Protein AF-A0A2H0M4F8-F1 (afdb_monomer)

pLDDT: mean 73.52, std 15.44, range [27.58, 94.31]

Secondary structure (DSSP, 8-state):
--------PPPPPHHHHHHHHHHHHHHTHHHHHHHHHHHHHHHHHHHHHHHHHHHHHTTT---HHHHHHHHHHHHHHHHHHHHHHHHHHHHHHHHHHHHHHHHHTT----HHHHHHHHHHHHHHHHHHHHHHHIIIIIHHHHHHHHHHHHHHHHHHHHHHTTS-HHHHHHHHHHHHHHHHHHHHHHHHHHHHHTTTHHHHHHHHTTSS--HHHHHHHHHHHHHHTTSHHHHHHHHHHHHHHHHHHHHHHHHHHHHHTTTT-SS--HHHHHHHHHHHHHHHHHHHHHHHHHHHHHHHHHHHHHHHS-S----HHHHHHHHS--

Mean predicted aligned error: 11.9 Å

Sequence (322 aa):
EIKSQQPSPLPPSYKEIFEEIGRQLKLRKSALFKRIFLITWPYILLIIVSYVLNLIYDFKSFSQDQTFTYLKILIPYLLVAAFYSSIVRFIFKIEKQIWIDSFFDKKNLEPSESWRIAKKLFWPAFAFRIKLWLRYYFIPIVVIIIAFGLLIQVFVPTFNSSNSYEIILNSSLILFAVFVIGLVAYGYYLKTKLRYTYFIFLDKFGTASSYKSMLEEMNKLNNVSKSETFKKSLILSIGANSLNSIAQLAIESISFGVSQFGNTGKMVGNIMRVYGEEASRQATDLGNIAAQYVLYRFARKEVYGTEQEVNENIYKMFVSKS

Solvent-accessible surface area (backbone atoms only — not comparable to full-atom values): 17956 Å² total; per-residue (Å²): 134,86,80,76,77,74,76,72,78,75,76,77,52,51,57,56,56,52,54,47,52,52,48,53,47,64,74,39,42,69,56,53,51,54,52,48,44,74,43,37,46,61,58,41,50,50,52,51,52,52,50,54,50,51,63,52,45,78,68,75,73,75,55,77,72,54,55,59,53,47,52,66,52,50,53,57,48,51,51,51,41,52,52,50,28,51,51,50,48,51,32,48,53,46,25,56,51,48,55,56,52,29,55,77,68,69,43,90,69,52,78,68,53,39,49,52,52,18,58,67,44,38,62,63,54,48,55,51,47,50,56,48,38,47,67,68,44,48,53,52,49,53,51,52,51,51,52,49,51,50,48,49,66,56,52,52,59,72,48,62,78,82,52,57,72,66,58,54,52,52,53,50,51,50,53,50,50,52,49,54,52,50,53,51,53,48,51,53,50,48,56,63,66,52,56,47,51,63,59,52,46,54,51,45,45,92,52,97,68,50,75,65,57,54,51,52,50,38,51,53,37,53,56,51,58,69,36,68,68,45,52,50,52,50,51,71,53,49,47,79,68,45,57,51,50,55,51,45,55,41,49,51,56,39,41,70,59,55,75,82,67,82,90,60,59,76,68,55,45,53,46,49,47,57,47,33,55,48,46,41,50,53,42,52,51,48,54,51,51,53,54,40,48,54,56,40,30,54,27,36,26,76,74,70,74,42,63,73,68,84,43,58,57,66,59,46,67,67,60,77,75,124

Nearest PDB structures (foldseek):
  8t4h-assembly1_A  TM=2.291E-01  e=5.317E-01  Homo sapiens

Structure (mmCIF, N/CA/C/O backbone):
data_AF-A0A2H0M4F8-F1
#
_entry.id   AF-A0A2H0M4F8-F1
#
loop_
_atom_site.group_PDB
_atom_site.id
_atom_site.type_symbol
_atom_site.label_atom_id
_atom_site.label_alt_id
_atom_site.label_comp_id
_atom_site.label_asym_id
_atom_site.label_entity_id
_atom_site.label_seq_id
_atom_site.pdbx_PDB_ins_code
_atom_site.Cartn_x
_atom_site.Cartn_y
_atom_site.Cartn_z
_atom_site.occupancy
_atom_site.B_iso_or_equiv
_atom_site.auth_seq_id
_atom_site.auth_comp_id
_atom_site.auth_asym_id
_atom_site.auth_atom_id
_atom_site.pdbx_PDB_model_num
ATOM 1 N N . GLU A 1 1 ? -26.127 -6.161 50.659 1.00 37.44 1 GLU A N 1
ATOM 2 C CA . GLU A 1 1 ? -24.920 -6.612 49.934 1.00 37.44 1 GLU A CA 1
ATOM 3 C C . GLU A 1 1 ? -24.748 -5.794 48.665 1.00 37.44 1 GLU A C 1
ATOM 5 O O . GLU A 1 1 ? -25.578 -5.867 47.766 1.00 37.44 1 GLU A O 1
ATOM 10 N N . ILE A 1 2 ? -23.715 -4.955 48.619 1.00 33.47 2 ILE A N 1
ATOM 11 C CA . ILE A 1 2 ? -23.357 -4.182 47.428 1.00 33.47 2 ILE A CA 1
ATOM 12 C C . ILE A 1 2 ? -22.468 -5.100 46.589 1.00 33.47 2 ILE A C 1
ATOM 14 O O . ILE A 1 2 ? -21.325 -5.356 46.959 1.00 33.47 2 ILE A O 1
ATOM 18 N N . LYS A 1 3 ? -23.006 -5.648 45.493 1.00 29.52 3 LYS A N 1
ATOM 19 C CA . LYS A 1 3 ? -22.203 -6.381 44.508 1.00 29.52 3 LYS A CA 1
ATOM 20 C C . LYS A 1 3 ? -21.217 -5.396 43.888 1.00 29.52 3 LYS A C 1
ATOM 22 O O . LYS A 1 3 ? -21.613 -4.524 43.117 1.00 29.52 3 LYS A O 1
ATOM 27 N N . SER A 1 4 ? -19.948 -5.525 44.261 1.00 31.66 4 SER A N 1
ATOM 28 C CA . SER A 1 4 ? -18.843 -4.841 43.608 1.00 31.66 4 SER A CA 1
ATOM 29 C C . SER A 1 4 ? -18.870 -5.198 42.124 1.00 31.66 4 SER A C 1
ATOM 31 O O . SER A 1 4 ? -18.740 -6.357 41.729 1.00 31.66 4 SER A O 1
ATOM 33 N N . GLN A 1 5 ? -19.103 -4.187 41.293 1.00 29.97 5 GLN A N 1
ATOM 34 C CA . GLN A 1 5 ? -18.882 -4.283 39.860 1.00 29.97 5 GLN A CA 1
ATOM 35 C C . GLN A 1 5 ? -17.401 -4.615 39.670 1.00 29.97 5 GLN A C 1
ATOM 37 O O . GLN A 1 5 ? -16.532 -3.811 40.009 1.00 29.97 5 GLN A O 1
ATOM 42 N N . GLN A 1 6 ? -17.111 -5.828 39.194 1.00 27.58 6 GLN A N 1
ATOM 43 C CA . GLN A 1 6 ? -15.772 -6.177 38.738 1.00 27.58 6 GLN A CA 1
ATOM 44 C C . GLN A 1 6 ? -15.357 -5.137 37.688 1.00 27.58 6 GLN A C 1
ATOM 46 O O . GLN A 1 6 ? -16.117 -4.919 36.739 1.00 27.58 6 GLN A O 1
ATOM 51 N N . PRO A 1 7 ? -14.200 -4.471 37.843 1.00 29.14 7 PRO A N 1
ATOM 52 C CA . PRO A 1 7 ? -13.725 -3.552 36.829 1.00 29.14 7 PRO A CA 1
ATOM 53 C C . PRO A 1 7 ? -13.535 -4.339 35.534 1.00 29.14 7 PRO A C 1
ATOM 55 O O . PRO A 1 7 ? -12.868 -5.376 35.517 1.00 29.14 7 PRO A O 1
ATOM 58 N N . SER A 1 8 ? -14.162 -3.851 34.463 1.00 32.66 8 SER A N 1
ATOM 59 C CA . SER A 1 8 ? -13.937 -4.315 33.098 1.00 32.66 8 SER A CA 1
ATOM 60 C C . SER A 1 8 ? -12.432 -4.503 32.883 1.00 32.66 8 SER A C 1
ATOM 62 O O . SER A 1 8 ? -11.673 -3.606 33.267 1.00 32.66 8 SER A O 1
ATOM 64 N N . PRO A 1 9 ? -11.973 -5.632 32.311 1.00 33.22 9 PRO A N 1
ATOM 65 C CA . PRO A 1 9 ? -10.551 -5.838 32.083 1.00 33.22 9 PRO A CA 1
ATOM 66 C C . PRO A 1 9 ? -10.017 -4.644 31.295 1.00 33.22 9 PRO A C 1
ATOM 68 O O . PRO A 1 9 ? -10.574 -4.286 30.252 1.00 33.22 9 PRO A O 1
ATOM 71 N N . LEU A 1 10 ? -8.990 -3.990 31.845 1.00 38.34 10 LEU A N 1
ATOM 72 C CA . LEU A 1 10 ? -8.314 -2.877 31.191 1.00 38.34 10 LEU A CA 1
ATOM 73 C C . LEU A 1 10 ? -7.966 -3.318 29.759 1.00 38.34 10 LEU A C 1
ATOM 75 O O . LEU A 1 10 ? -7.438 -4.422 29.586 1.00 38.34 10 LEU A O 1
ATOM 79 N N . PRO A 1 11 ? -8.297 -2.517 28.730 1.00 45.28 11 PRO A N 1
ATOM 80 C CA . PRO A 1 11 ? -7.905 -2.842 27.367 1.00 45.28 11 PRO A CA 1
ATOM 81 C C . PRO A 1 11 ? -6.380 -3.022 27.332 1.00 45.28 11 PRO A C 1
ATOM 83 O O . PRO A 1 11 ? -5.684 -2.274 28.029 1.00 45.28 11 PRO A O 1
ATOM 86 N N . PRO A 1 12 ? -5.861 -4.012 26.578 1.00 49.09 12 PRO A N 1
ATOM 87 C CA . PRO A 1 12 ? -4.433 -4.308 26.552 1.00 49.09 12 PRO A CA 1
ATOM 88 C C . PRO A 1 12 ? -3.642 -3.031 26.279 1.00 49.09 12 PRO A C 1
ATOM 90 O O . PRO A 1 12 ? -4.024 -2.223 25.424 1.00 49.09 12 PRO A O 1
ATOM 93 N N . SER A 1 13 ? -2.554 -2.837 27.021 1.00 57.47 13 SER A N 1
ATOM 94 C CA . SER A 1 13 ? -1.686 -1.678 26.824 1.00 57.47 13 SER A CA 1
ATOM 95 C C . SER A 1 13 ? -1.178 -1.704 25.385 1.00 57.47 13 SER A C 1
ATOM 97 O O . SER A 1 13 ? -0.800 -2.754 24.875 1.00 57.47 13 SER A O 1
ATOM 99 N N . TYR A 1 14 ? -1.150 -0.573 24.681 1.00 56.38 14 TYR A N 1
ATOM 100 C CA . TYR A 1 14 ? -0.743 -0.561 23.270 1.00 56.38 14 TYR A CA 1
ATOM 101 C C . TYR A 1 14 ? 0.687 -1.078 23.068 1.00 56.38 14 TYR A C 1
ATOM 103 O O . TYR A 1 14 ? 1.002 -1.618 22.013 1.00 56.38 14 TYR A O 1
ATOM 111 N N . LYS A 1 15 ? 1.526 -1.011 24.106 1.00 54.81 15 LYS A N 1
ATOM 112 C CA . LYS A 1 15 ? 2.805 -1.723 24.162 1.00 54.81 15 LYS A CA 1
ATOM 113 C C . LYS A 1 15 ? 2.638 -3.231 23.920 1.00 54.81 15 LYS A C 1
ATOM 115 O O . LYS A 1 15 ? 3.331 -3.770 23.070 1.00 54.81 15 LYS A O 1
ATOM 120 N N . GLU A 1 16 ? 1.683 -3.873 24.587 1.00 58.22 16 GLU A N 1
ATOM 121 C CA . GLU A 1 16 ? 1.346 -5.294 24.414 1.00 58.22 16 GLU A CA 1
ATOM 122 C C . GLU A 1 16 ? 0.808 -5.558 23.006 1.00 58.22 16 GLU A C 1
ATOM 124 O O . GLU A 1 16 ? 1.163 -6.550 22.382 1.00 58.22 16 GLU A O 1
ATOM 129 N N . ILE A 1 17 ? 0.020 -4.630 22.454 1.00 60.31 17 ILE A N 1
ATOM 130 C CA . ILE A 1 17 ? -0.449 -4.704 21.066 1.00 60.31 17 ILE A CA 1
ATOM 131 C C . ILE A 1 17 ? 0.735 -4.735 20.084 1.00 60.31 17 ILE A C 1
ATOM 133 O O . ILE A 1 17 ? 0.756 -5.546 19.159 1.00 60.31 17 ILE A O 1
ATOM 137 N N . PHE A 1 18 ? 1.731 -3.869 20.272 1.00 60.34 18 PHE A N 1
ATOM 138 C CA . PHE A 1 18 ? 2.895 -3.792 19.388 1.00 60.34 18 PHE A CA 1
ATOM 139 C C . PHE A 1 18 ? 3.893 -4.937 19.601 1.00 60.34 18 PHE A C 1
ATOM 141 O O . PHE A 1 18 ? 4.380 -5.501 18.619 1.00 60.34 18 PHE A O 1
ATOM 148 N N . GLU A 1 19 ? 4.174 -5.311 20.851 1.00 62.94 19 GLU A N 1
ATOM 149 C CA . GLU A 1 19 ? 5.021 -6.461 21.195 1.00 62.94 19 GLU A CA 1
ATOM 150 C C . GLU A 1 19 ? 4.441 -7.758 20.622 1.00 62.94 19 GLU A C 1
ATOM 152 O O . GLU A 1 19 ? 5.163 -8.576 20.050 1.00 62.94 19 GLU A O 1
ATOM 157 N N . GLU A 1 20 ? 3.122 -7.915 20.676 1.00 59.84 20 GLU A N 1
ATOM 158 C CA . GLU A 1 20 ? 2.449 -9.120 20.216 1.00 59.84 20 GLU A CA 1
ATOM 159 C C . GLU A 1 20 ? 2.238 -9.132 18.684 1.00 59.84 20 GLU A C 1
ATOM 161 O O . GLU A 1 20 ? 2.338 -10.197 18.071 1.00 59.84 20 GLU A O 1
ATOM 166 N N . ILE A 1 21 ? 2.105 -7.970 18.018 1.00 63.28 21 ILE A N 1
ATOM 167 C CA . ILE A 1 21 ? 2.274 -7.857 16.550 1.00 63.28 21 ILE A CA 1
ATOM 168 C C . ILE A 1 21 ? 3.687 -8.307 16.147 1.00 63.28 21 ILE A C 1
ATOM 170 O O . ILE A 1 21 ? 3.848 -9.076 15.195 1.00 63.28 21 ILE A O 1
ATOM 174 N N . GLY A 1 22 ? 4.713 -7.881 16.891 1.00 60.72 22 GLY A N 1
ATOM 175 C CA . GLY A 1 22 ? 6.090 -8.344 16.707 1.00 60.72 22 GLY A CA 1
ATOM 176 C C . GLY A 1 22 ? 6.236 -9.857 16.904 1.00 60.72 22 GLY A C 1
ATOM 177 O O . GLY A 1 22 ? 6.884 -10.541 16.106 1.00 60.72 22 GLY A O 1
ATOM 178 N N . ARG A 1 23 ? 5.561 -10.419 17.910 1.00 65.38 23 ARG A N 1
ATOM 179 C CA . ARG A 1 23 ? 5.542 -11.862 18.178 1.00 65.38 23 ARG A CA 1
ATOM 180 C C . ARG A 1 23 ? 4.850 -12.651 17.066 1.00 65.38 23 ARG A C 1
ATOM 182 O O . ARG A 1 23 ? 5.408 -13.639 16.586 1.00 65.38 23 ARG A O 1
ATOM 189 N N . GLN A 1 24 ? 3.686 -12.202 16.600 1.00 61.88 24 GLN A N 1
ATOM 190 C CA . GLN A 1 24 ? 2.979 -12.786 15.453 1.00 61.88 24 GLN A CA 1
ATOM 191 C C . GLN A 1 24 ? 3.836 -12.743 14.188 1.00 61.88 24 GLN A C 1
ATOM 193 O O . GLN A 1 24 ? 3.854 -13.698 13.411 1.00 61.88 24 GLN A O 1
ATOM 198 N N . LEU A 1 25 ? 4.611 -11.677 13.998 1.00 63.31 25 LEU A N 1
ATOM 199 C CA . LEU A 1 25 ? 5.532 -11.575 12.875 1.00 63.31 25 LEU A CA 1
ATOM 200 C C . LEU A 1 25 ? 6.680 -12.566 12.940 1.00 63.31 25 LEU A C 1
ATOM 202 O O . LEU A 1 25 ? 7.007 -13.203 11.936 1.00 63.31 25 LEU A O 1
ATOM 206 N N . LYS A 1 26 ? 7.247 -12.745 14.132 1.00 65.62 26 LYS A N 1
ATOM 207 C CA . LYS A 1 26 ? 8.265 -13.762 14.382 1.00 65.62 26 LYS A CA 1
ATOM 208 C C . LYS A 1 26 ? 7.721 -15.166 14.100 1.00 65.62 26 LYS A C 1
ATOM 210 O O . LYS A 1 26 ? 8.392 -15.945 13.425 1.00 65.62 26 LYS A O 1
ATOM 215 N N . LEU A 1 27 ? 6.486 -15.455 14.523 1.00 68.25 27 LEU A N 1
ATOM 216 C CA . LEU A 1 27 ? 5.795 -16.726 14.258 1.00 68.25 27 LEU A CA 1
ATOM 217 C C . LEU A 1 27 ? 5.503 -16.937 12.763 1.00 68.25 27 LEU A C 1
ATOM 219 O O . LEU A 1 27 ? 5.631 -18.047 12.248 1.00 68.25 27 LEU A O 1
ATOM 223 N N . ARG A 1 28 ? 5.165 -15.870 12.031 1.00 72.12 28 ARG A N 1
ATOM 224 C CA . ARG A 1 28 ? 4.815 -15.921 10.600 1.00 72.12 28 ARG A CA 1
ATOM 225 C C . ARG A 1 28 ? 5.996 -15.656 9.665 1.00 72.12 28 ARG A C 1
ATOM 227 O O . ARG A 1 28 ? 5.802 -15.571 8.452 1.00 72.12 28 ARG A O 1
ATOM 234 N N . LYS A 1 29 ? 7.228 -15.594 10.182 1.00 71.88 29 LYS A N 1
ATOM 235 C CA . LYS A 1 29 ? 8.445 -15.309 9.404 1.00 71.88 29 LYS A CA 1
ATOM 236 C C . LYS A 1 29 ? 8.609 -16.248 8.206 1.00 71.88 29 LYS A C 1
ATOM 238 O O . LYS A 1 29 ? 8.838 -15.786 7.095 1.00 71.88 29 LYS A O 1
ATOM 243 N N . SER A 1 30 ? 8.417 -17.556 8.394 1.00 73.81 30 SER A N 1
ATOM 244 C CA . SER A 1 30 ? 8.504 -18.528 7.290 1.00 73.81 30 SER A CA 1
ATOM 245 C C . SER A 1 30 ? 7.454 -18.267 6.201 1.00 73.81 30 SER A C 1
ATOM 247 O O . SER A 1 30 ? 7.758 -18.339 5.009 1.00 73.81 30 SER A O 1
ATOM 249 N N . ALA A 1 31 ? 6.227 -17.905 6.592 1.00 81.69 31 ALA A N 1
ATOM 250 C CA . ALA A 1 31 ? 5.175 -17.549 5.646 1.00 81.69 31 ALA A CA 1
ATOM 251 C C . ALA A 1 31 ? 5.536 -16.269 4.880 1.00 81.69 31 ALA A C 1
ATOM 253 O O . ALA A 1 31 ? 5.482 -16.275 3.654 1.00 81.69 31 ALA A O 1
ATOM 254 N N . LEU A 1 32 ? 5.996 -15.222 5.574 1.00 80.81 32 LEU A N 1
ATOM 255 C CA . LEU A 1 32 ? 6.521 -13.989 4.973 1.00 80.81 32 LEU A CA 1
ATOM 256 C C . LEU A 1 32 ? 7.583 -14.278 3.908 1.00 80.81 32 LEU A C 1
ATOM 258 O O . LEU A 1 32 ? 7.446 -13.819 2.776 1.00 80.81 32 LEU A O 1
ATOM 262 N N . PHE A 1 33 ? 8.579 -15.105 4.233 1.00 79.06 33 PHE A N 1
ATOM 263 C CA . PHE A 1 33 ? 9.628 -15.516 3.297 1.00 79.06 33 PHE A CA 1
ATOM 264 C C . PHE A 1 33 ? 9.063 -16.209 2.053 1.00 79.06 33 PHE A C 1
ATOM 266 O O . PHE A 1 33 ? 9.359 -15.818 0.924 1.00 79.06 33 PHE A O 1
ATOM 273 N N . LYS A 1 34 ? 8.176 -17.193 2.243 1.00 85.88 34 LYS A N 1
ATOM 274 C CA . LYS A 1 34 ? 7.526 -17.899 1.128 1.00 85.88 34 LYS A CA 1
ATOM 275 C C . LYS A 1 34 ? 6.716 -16.949 0.242 1.00 85.88 34 LYS A C 1
ATOM 277 O O . LYS A 1 34 ? 6.729 -17.100 -0.976 1.00 85.88 34 LYS A O 1
ATOM 282 N N . ARG A 1 35 ? 6.011 -15.971 0.821 1.00 87.81 35 ARG A N 1
ATOM 283 C CA . ARG A 1 35 ? 5.218 -14.991 0.057 1.00 87.81 35 ARG A CA 1
ATOM 284 C C . ARG A 1 35 ? 6.098 -13.989 -0.693 1.00 87.81 35 ARG A C 1
ATOM 286 O O . ARG A 1 35 ? 5.804 -13.704 -1.849 1.00 87.81 35 ARG A O 1
ATOM 293 N N . ILE A 1 36 ? 7.194 -13.516 -0.098 1.00 86.75 36 ILE A N 1
ATOM 294 C CA . ILE A 1 36 ? 8.167 -12.644 -0.780 1.00 86.75 36 ILE A CA 1
ATOM 295 C C . ILE A 1 36 ? 8.814 -13.388 -1.955 1.00 86.75 36 ILE A C 1
ATOM 297 O O . ILE A 1 36 ? 8.909 -12.838 -3.054 1.00 86.75 36 ILE A O 1
ATOM 301 N N . PHE A 1 37 ? 9.175 -14.661 -1.773 1.00 87.44 37 PHE A N 1
ATOM 302 C CA . PHE A 1 37 ? 9.660 -15.495 -2.871 1.00 87.44 37 PHE A CA 1
ATOM 303 C C . PHE A 1 37 ? 8.603 -15.652 -3.973 1.00 87.44 37 PHE A C 1
ATOM 305 O O . PHE A 1 37 ? 8.899 -15.433 -5.143 1.00 87.44 37 PHE A O 1
ATOM 312 N N . LEU A 1 38 ? 7.341 -15.923 -3.614 1.00 90.88 38 LEU A N 1
ATOM 313 C CA . LEU A 1 38 ? 6.242 -16.010 -4.584 1.00 90.88 38 LEU A CA 1
ATOM 314 C C . LEU A 1 38 ? 6.031 -14.728 -5.399 1.00 90.88 38 LEU A C 1
ATOM 316 O O . LEU A 1 38 ? 5.481 -14.819 -6.491 1.00 90.88 38 LEU A O 1
ATOM 320 N N . ILE A 1 39 ? 6.444 -13.563 -4.897 1.00 90.88 39 ILE A N 1
ATOM 321 C CA . ILE A 1 39 ? 6.375 -12.284 -5.615 1.00 90.88 39 ILE A CA 1
ATOM 322 C C . ILE A 1 39 ? 7.604 -12.077 -6.507 1.00 90.88 39 ILE A C 1
ATOM 324 O O . ILE A 1 39 ? 7.481 -11.526 -7.602 1.00 90.88 39 ILE A O 1
ATOM 328 N N . THR A 1 40 ? 8.783 -12.477 -6.032 1.00 89.69 40 THR A N 1
ATOM 329 C CA . THR A 1 40 ? 10.074 -12.147 -6.655 1.00 89.69 40 THR A CA 1
ATOM 330 C C . THR A 1 40 ? 10.590 -13.211 -7.618 1.00 89.69 40 THR A C 1
ATOM 332 O O . THR A 1 40 ? 11.376 -12.873 -8.501 1.00 89.69 40 THR A O 1
ATOM 335 N N . TRP A 1 41 ? 10.123 -14.461 -7.524 1.00 91.88 41 TRP A N 1
ATOM 336 C CA . TRP A 1 41 ? 10.626 -15.570 -8.342 1.00 91.88 41 TRP A CA 1
ATOM 337 C C . TRP A 1 41 ? 10.615 -15.320 -9.862 1.00 91.88 41 TRP A C 1
ATOM 339 O O . TRP A 1 41 ? 11.586 -15.735 -10.494 1.00 91.88 41 TRP A O 1
ATOM 349 N N . PRO A 1 42 ? 9.641 -14.610 -10.482 1.00 92.31 42 PRO A N 1
ATOM 350 C CA . PRO A 1 42 ? 9.696 -14.360 -11.923 1.00 92.31 42 PRO A CA 1
ATOM 351 C C . PRO A 1 42 ? 10.879 -13.458 -12.301 1.00 92.31 42 PRO A C 1
ATOM 353 O O . PRO A 1 42 ? 11.500 -13.622 -13.349 1.00 92.31 42 PRO A O 1
ATOM 356 N N . TYR A 1 43 ? 11.238 -12.515 -11.433 1.00 89.31 43 TYR A N 1
ATOM 357 C CA . TYR A 1 43 ? 12.390 -11.640 -11.644 1.00 89.31 43 TYR A CA 1
ATOM 358 C C . TYR A 1 43 ? 13.704 -12.366 -11.359 1.00 89.31 43 TYR A C 1
ATOM 360 O O . TYR A 1 43 ? 14.684 -12.162 -12.068 1.00 89.31 43 TYR A O 1
ATOM 368 N N . ILE A 1 44 ? 13.714 -13.257 -10.363 1.00 88.19 44 ILE A N 1
ATOM 369 C CA . ILE A 1 44 ? 14.855 -14.137 -10.087 1.00 88.19 44 ILE A CA 1
ATOM 370 C C . ILE A 1 44 ? 15.123 -15.036 -11.299 1.00 88.19 44 ILE A C 1
ATOM 372 O O . ILE A 1 44 ? 16.263 -15.117 -11.746 1.00 88.19 44 ILE A O 1
ATOM 376 N N . LEU A 1 45 ? 14.080 -15.639 -11.882 1.00 89.12 45 LEU A N 1
ATOM 377 C CA . LEU A 1 45 ? 14.195 -16.439 -13.10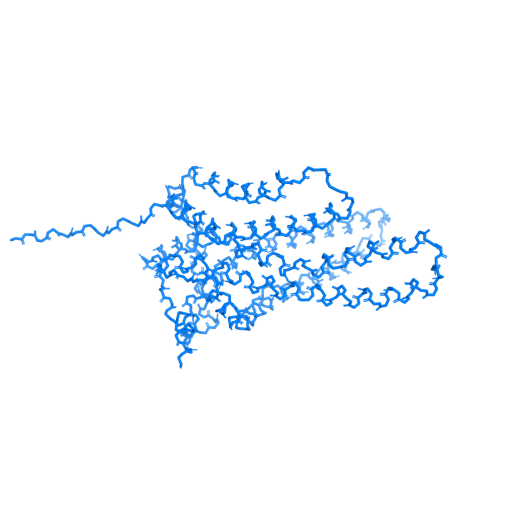2 1.00 89.12 45 LEU A CA 1
ATOM 378 C C . LEU A 1 45 ? 14.798 -15.617 -14.246 1.00 89.12 45 LEU A C 1
ATOM 380 O O . LEU A 1 45 ? 15.712 -16.084 -14.915 1.00 89.12 45 LEU A O 1
ATOM 384 N N . LEU A 1 46 ? 14.347 -14.375 -14.429 1.00 86.69 46 LEU A N 1
ATOM 385 C CA . LEU A 1 46 ? 14.883 -13.481 -15.455 1.00 86.69 46 LEU A CA 1
ATOM 386 C C . LEU A 1 46 ? 16.365 -13.157 -15.237 1.00 86.69 46 LEU A C 1
ATOM 388 O O . LEU A 1 46 ? 17.125 -13.140 -16.202 1.00 86.69 46 LEU A O 1
ATOM 392 N N . ILE A 1 47 ? 16.793 -12.945 -13.989 1.00 83.94 47 ILE A N 1
ATOM 393 C CA . ILE A 1 47 ? 18.210 -12.737 -13.650 1.00 83.94 47 ILE A CA 1
ATOM 394 C C . ILE A 1 47 ? 19.031 -13.989 -13.972 1.00 83.94 47 ILE A C 1
ATOM 396 O O . ILE A 1 47 ? 20.106 -13.867 -14.556 1.00 83.94 47 ILE A O 1
ATOM 400 N N . ILE A 1 48 ? 18.522 -15.179 -13.632 1.00 82.88 48 ILE A N 1
ATOM 401 C CA . ILE A 1 48 ? 19.184 -16.457 -13.928 1.00 82.88 48 ILE A CA 1
ATOM 402 C C . ILE A 1 48 ? 19.320 -16.647 -15.440 1.00 82.88 48 ILE A C 1
ATOM 404 O O . ILE A 1 48 ? 20.422 -16.879 -15.928 1.00 82.88 48 ILE A O 1
ATOM 408 N N . VAL A 1 49 ? 18.225 -16.498 -16.189 1.00 82.44 49 VAL A N 1
ATOM 409 C CA . VAL A 1 49 ? 18.214 -16.653 -17.651 1.00 82.44 49 VAL A CA 1
ATOM 410 C C . VAL A 1 49 ? 19.144 -15.637 -18.310 1.00 82.44 49 VAL A C 1
ATOM 412 O O . VAL A 1 49 ? 19.957 -16.016 -19.144 1.00 82.44 49 VAL A O 1
ATOM 415 N N . SER A 1 50 ? 19.098 -14.369 -17.892 1.00 79.44 50 SER A N 1
ATOM 416 C CA . SER A 1 50 ? 19.984 -13.326 -18.430 1.00 79.44 50 SER A CA 1
ATOM 417 C C . SER A 1 50 ? 21.457 -13.622 -18.143 1.00 79.44 50 SER A C 1
ATOM 419 O O . SER A 1 50 ? 22.313 -13.384 -18.989 1.00 79.44 50 SER A O 1
ATOM 421 N N . TYR A 1 51 ? 21.767 -14.159 -16.960 1.00 79.69 51 TYR A N 1
ATOM 422 C CA . TYR A 1 51 ? 23.127 -14.559 -16.606 1.00 79.69 51 TYR A CA 1
ATOM 423 C C . TYR A 1 51 ? 23.619 -15.733 -17.464 1.00 79.69 51 TYR A C 1
ATOM 425 O O . TYR A 1 51 ? 24.717 -15.660 -18.008 1.00 79.69 51 TYR A O 1
ATOM 433 N N . VAL A 1 52 ? 22.794 -16.771 -17.646 1.00 77.12 52 VAL A N 1
ATOM 434 C CA . VAL A 1 52 ? 23.110 -17.918 -18.518 1.00 77.12 52 VAL A CA 1
ATOM 435 C C . VAL A 1 52 ? 23.309 -17.471 -19.967 1.00 77.12 52 VAL A C 1
ATOM 437 O O . VAL A 1 52 ? 24.266 -17.891 -20.608 1.00 77.12 52 VAL A O 1
ATOM 440 N N . LEU A 1 53 ? 22.458 -16.577 -20.474 1.00 72.75 53 LEU A N 1
ATOM 441 C CA . LEU A 1 53 ? 22.594 -16.036 -21.827 1.00 72.75 53 LEU A CA 1
ATOM 442 C C . LEU A 1 53 ? 23.870 -15.212 -22.001 1.00 72.75 53 LEU A C 1
ATOM 444 O O . LEU A 1 53 ? 24.537 -15.364 -23.016 1.00 72.75 53 LEU A O 1
ATOM 448 N N . ASN A 1 54 ? 24.252 -14.399 -21.013 1.00 70.69 54 ASN A N 1
ATOM 449 C CA . ASN A 1 54 ? 25.515 -13.658 -21.060 1.00 70.69 54 ASN A CA 1
ATOM 450 C C . ASN A 1 54 ? 26.731 -14.595 -21.057 1.00 70.69 54 ASN A C 1
ATOM 452 O O . ASN A 1 54 ? 27.671 -14.365 -21.809 1.00 70.69 54 ASN A O 1
ATOM 456 N N . LEU A 1 55 ? 26.692 -15.682 -20.277 1.00 70.31 55 LEU A N 1
ATOM 457 C CA . LEU A 1 55 ? 27.745 -16.700 -20.316 1.00 70.31 55 LEU A CA 1
ATOM 458 C C . LEU A 1 55 ? 27.859 -17.356 -21.699 1.00 70.31 55 LEU A C 1
ATOM 460 O O . LEU A 1 55 ? 28.967 -17.631 -22.136 1.00 70.31 55 LEU A O 1
ATOM 464 N N . ILE A 1 56 ? 26.740 -17.583 -22.394 1.00 67.06 56 ILE A N 1
ATOM 465 C CA . ILE A 1 56 ? 26.715 -18.116 -23.770 1.00 67.06 56 ILE A CA 1
ATOM 466 C C . ILE A 1 56 ? 27.160 -17.052 -24.795 1.00 67.06 56 ILE A C 1
ATOM 468 O O . ILE A 1 56 ? 27.784 -17.384 -25.805 1.00 67.06 56 ILE A O 1
ATOM 472 N N . TYR A 1 57 ? 26.866 -15.774 -24.546 1.00 63.72 57 TYR A N 1
ATOM 473 C CA . TYR A 1 57 ? 27.231 -14.647 -25.410 1.00 63.72 57 TYR A CA 1
ATOM 474 C C . TYR A 1 57 ? 28.746 -14.419 -25.464 1.00 63.72 57 TYR A C 1
ATOM 476 O O . TYR A 1 57 ? 29.290 -14.192 -26.546 1.00 63.72 57 TYR A O 1
ATOM 484 N N . ASP A 1 58 ? 29.441 -14.571 -24.332 1.00 60.28 58 ASP A N 1
ATOM 485 C CA . ASP A 1 58 ? 30.908 -14.490 -24.263 1.00 60.28 58 ASP A CA 1
ATOM 486 C C . ASP A 1 58 ? 31.607 -15.567 -25.133 1.00 60.28 58 ASP A C 1
ATOM 488 O O . ASP A 1 58 ? 32.779 -15.416 -25.479 1.00 60.28 58 ASP A O 1
ATOM 492 N N . PHE A 1 59 ? 30.875 -16.591 -25.608 1.00 56.25 59 PHE A N 1
ATOM 493 C CA . PHE A 1 59 ? 31.320 -17.552 -26.632 1.00 56.25 59 PHE A CA 1
ATOM 494 C C . PHE A 1 59 ? 31.080 -17.100 -28.096 1.00 56.25 59 PHE A C 1
ATOM 496 O O . PHE A 1 59 ? 31.141 -17.923 -29.008 1.00 56.25 59 PHE A O 1
ATOM 503 N N . LYS A 1 60 ? 30.837 -15.803 -28.361 1.00 54.84 60 LYS A N 1
ATOM 504 C CA . LYS A 1 60 ? 30.687 -15.194 -29.711 1.00 54.84 60 LYS A CA 1
ATOM 505 C C . LYS A 1 60 ? 29.587 -15.806 -30.602 1.00 54.84 60 LYS A C 1
ATOM 507 O O . LYS A 1 60 ? 29.707 -15.801 -31.825 1.00 54.84 60 LYS A O 1
ATOM 512 N N . SER A 1 61 ? 28.499 -16.312 -30.024 1.00 55.25 61 SER A N 1
ATOM 513 C CA . SER A 1 61 ? 27.474 -17.056 -30.780 1.00 55.25 61 SER A CA 1
ATOM 514 C C . SER A 1 61 ? 26.254 -16.247 -31.253 1.00 55.25 61 SER A C 1
ATOM 516 O O . SER A 1 61 ? 25.378 -16.830 -31.891 1.00 55.25 61 SER A O 1
ATOM 518 N N . PHE A 1 62 ? 26.175 -14.933 -30.990 1.00 57.59 62 PHE A N 1
ATOM 519 C CA . PHE A 1 62 ? 24.955 -14.149 -31.248 1.00 57.59 62 PHE A CA 1
ATOM 520 C C . PHE A 1 62 ? 25.056 -13.135 -32.402 1.00 57.59 62 PHE A C 1
ATOM 522 O O . PHE A 1 62 ? 25.929 -12.270 -32.408 1.00 57.59 62 PHE A O 1
ATOM 529 N N . SER A 1 63 ? 24.116 -13.207 -33.354 1.00 63.69 63 SER A N 1
ATOM 530 C CA . SER A 1 63 ? 23.913 -12.224 -34.438 1.00 63.69 63 SER A CA 1
ATOM 531 C C . SER A 1 63 ? 22.866 -11.155 -34.064 1.00 63.69 63 SER A C 1
ATOM 533 O O . SER A 1 63 ? 22.053 -11.359 -33.161 1.00 63.69 63 SER A O 1
ATOM 535 N N . GLN A 1 64 ? 22.841 -10.007 -34.762 1.00 61.78 64 GLN A N 1
ATOM 536 C CA . GLN A 1 64 ? 21.883 -8.907 -34.516 1.00 61.78 64 GLN A CA 1
ATOM 537 C C . GLN A 1 64 ? 20.401 -9.344 -34.551 1.00 61.78 64 GLN A C 1
ATOM 539 O O . GLN A 1 64 ? 19.596 -8.840 -33.763 1.00 61.78 64 GLN A O 1
ATOM 544 N N . ASP A 1 65 ? 20.042 -10.319 -35.390 1.00 65.62 65 ASP A N 1
ATOM 545 C CA . ASP A 1 65 ? 18.672 -10.850 -35.499 1.00 65.62 65 ASP A CA 1
ATOM 546 C C . ASP A 1 65 ? 18.202 -11.572 -34.224 1.00 65.62 65 ASP A C 1
ATOM 548 O O . ASP A 1 65 ? 17.012 -11.587 -33.877 1.00 65.62 65 ASP A O 1
ATOM 552 N N . GLN A 1 66 ? 19.139 -12.137 -33.465 1.00 68.50 66 GLN A N 1
ATOM 553 C CA . GLN A 1 66 ? 18.836 -12.835 -32.222 1.00 68.50 66 GLN A CA 1
ATOM 554 C C . GLN A 1 66 ? 18.554 -11.856 -31.068 1.00 68.50 66 GLN A C 1
ATOM 556 O O . GLN A 1 66 ? 17.737 -12.162 -30.199 1.00 68.50 66 GLN A O 1
ATOM 561 N N . THR A 1 67 ? 19.107 -10.637 -31.105 1.00 66.44 67 THR A N 1
ATOM 562 C CA . THR A 1 67 ? 18.790 -9.557 -30.148 1.00 66.44 67 THR A CA 1
ATOM 563 C C . THR A 1 67 ? 17.339 -9.088 -30.278 1.00 66.44 67 THR A C 1
ATOM 565 O O . THR A 1 67 ? 16.636 -8.934 -29.276 1.00 66.44 67 THR A O 1
ATOM 568 N N . PHE A 1 68 ? 16.845 -8.909 -31.507 1.00 68.94 68 PHE A N 1
ATOM 569 C CA . PHE A 1 68 ? 15.437 -8.567 -31.746 1.00 68.94 68 PHE A CA 1
ATOM 570 C C . PHE A 1 68 ? 14.490 -9.689 -31.310 1.00 68.94 68 PHE A C 1
ATOM 572 O O . PHE A 1 68 ? 13.428 -9.425 -30.741 1.00 68.94 68 PHE A O 1
ATOM 579 N N . THR A 1 69 ? 14.884 -10.943 -31.530 1.00 72.56 69 THR A N 1
ATOM 580 C CA . THR A 1 69 ? 14.128 -12.117 -31.075 1.00 72.56 69 THR A CA 1
ATOM 581 C C . THR A 1 69 ? 14.077 -12.190 -29.545 1.00 72.56 69 THR A C 1
ATOM 583 O O . THR A 1 69 ? 13.013 -12.429 -28.974 1.00 72.56 69 THR A O 1
ATOM 586 N N . TYR A 1 70 ? 15.186 -11.880 -28.867 1.00 72.88 70 TYR A N 1
ATOM 587 C CA . TYR A 1 70 ? 15.247 -11.797 -27.409 1.00 72.88 70 TYR A CA 1
ATOM 588 C C . TYR A 1 70 ? 14.316 -10.713 -26.845 1.00 72.88 70 TYR A C 1
ATOM 590 O O . TYR A 1 70 ? 13.532 -10.987 -25.935 1.00 72.88 70 TYR A O 1
ATOM 598 N N . LEU A 1 71 ? 14.320 -9.505 -27.423 1.00 75.56 71 LEU A N 1
ATOM 599 C CA . LEU A 1 71 ? 13.428 -8.414 -27.002 1.00 75.56 71 LEU A CA 1
ATOM 600 C C . LEU A 1 71 ? 11.941 -8.773 -27.152 1.00 75.56 71 LEU A C 1
ATOM 602 O O . LEU A 1 71 ? 11.142 -8.454 -26.267 1.00 75.56 71 LEU A O 1
ATOM 606 N N . LYS A 1 72 ? 11.573 -9.485 -28.227 1.00 80.38 72 LYS A N 1
ATOM 607 C CA . LYS A 1 72 ? 10.194 -9.952 -28.461 1.00 80.38 72 LYS A CA 1
ATOM 608 C C . LYS A 1 72 ? 9.696 -10.933 -27.399 1.00 80.38 72 LYS A C 1
ATOM 610 O O . LYS A 1 72 ? 8.494 -10.981 -27.170 1.00 80.38 72 LYS A O 1
ATOM 615 N N . ILE A 1 73 ? 10.580 -11.691 -26.750 1.00 83.19 73 ILE A N 1
ATOM 616 C CA . ILE A 1 73 ? 10.223 -12.628 -25.669 1.00 83.19 73 ILE A CA 1
ATOM 617 C C . ILE A 1 73 ? 10.291 -11.931 -24.303 1.00 83.19 73 ILE A C 1
ATOM 619 O O . ILE A 1 73 ? 9.421 -12.126 -23.450 1.00 83.19 73 ILE A O 1
ATOM 623 N N . LEU A 1 74 ? 11.296 -11.074 -24.107 1.00 83.06 74 LEU A N 1
ATOM 624 C CA . LEU A 1 74 ? 11.549 -10.378 -22.850 1.00 83.06 74 LEU A CA 1
ATOM 625 C C . LEU A 1 74 ? 10.402 -9.439 -22.459 1.00 83.06 74 LEU A C 1
ATOM 627 O O . LEU A 1 74 ? 9.990 -9.433 -21.300 1.00 83.06 74 LEU A O 1
ATOM 631 N N . ILE A 1 75 ? 9.874 -8.655 -23.406 1.00 83.81 75 ILE A N 1
ATOM 632 C CA . ILE A 1 75 ? 8.818 -7.672 -23.118 1.00 83.81 75 ILE A CA 1
ATOM 633 C C . ILE A 1 75 ? 7.524 -8.361 -22.643 1.00 83.81 75 ILE A C 1
ATOM 635 O O . ILE A 1 75 ? 7.057 -8.026 -21.550 1.00 83.81 75 ILE A O 1
ATOM 639 N N . PRO A 1 76 ? 6.953 -9.351 -23.365 1.00 89.69 76 PRO A N 1
ATOM 640 C CA . PRO A 1 76 ? 5.801 -10.104 -2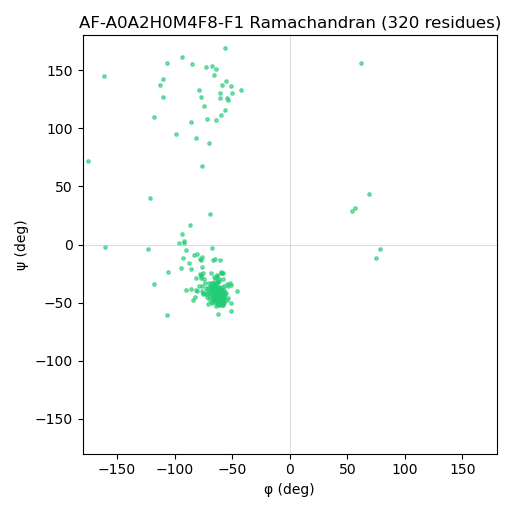2.875 1.00 89.69 76 PRO A CA 1
ATOM 641 C C . PRO A 1 76 ? 6.062 -10.785 -21.533 1.00 89.69 76 PRO A C 1
ATOM 643 O O . PRO A 1 76 ? 5.205 -10.733 -20.652 1.00 89.69 76 PRO A O 1
ATOM 646 N N . TYR A 1 77 ? 7.250 -11.368 -21.336 1.00 90.75 77 TYR A N 1
ATOM 647 C CA . TYR A 1 77 ? 7.608 -11.982 -20.059 1.00 90.75 77 TYR A CA 1
ATOM 648 C C . TYR A 1 77 ? 7.579 -10.968 -18.910 1.00 90.75 77 TYR A C 1
ATOM 650 O O . TYR A 1 77 ? 6.981 -11.234 -17.870 1.00 90.75 77 TYR A O 1
ATOM 658 N N . LEU A 1 78 ? 8.180 -9.788 -19.094 1.00 89.38 78 LEU A N 1
ATOM 659 C CA . LEU A 1 78 ? 8.185 -8.726 -18.087 1.00 89.38 78 LEU A CA 1
ATOM 660 C C . LEU A 1 78 ? 6.771 -8.236 -17.764 1.00 89.38 78 LEU A C 1
ATOM 662 O O . LEU A 1 78 ? 6.472 -7.993 -16.595 1.00 89.38 78 LEU A O 1
ATOM 666 N N . LEU A 1 79 ? 5.895 -8.135 -18.766 1.00 90.06 79 LEU A N 1
ATOM 667 C CA . LEU A 1 79 ? 4.490 -7.781 -18.560 1.00 90.06 79 LEU A CA 1
ATOM 668 C C . LEU A 1 79 ? 3.753 -8.850 -17.746 1.00 90.06 79 LEU A C 1
ATOM 670 O O . LEU A 1 79 ? 3.074 -8.517 -16.774 1.00 90.06 79 LEU A O 1
ATOM 674 N N . VAL A 1 80 ? 3.927 -10.131 -18.087 1.00 93.00 80 VAL A N 1
ATOM 675 C CA . VAL A 1 80 ? 3.328 -11.254 -17.348 1.00 93.00 80 VAL A CA 1
ATOM 676 C C . VAL A 1 80 ? 3.864 -11.313 -15.918 1.00 93.00 80 VAL A C 1
ATOM 678 O O . VAL A 1 80 ? 3.077 -11.430 -14.980 1.00 93.00 80 VAL A O 1
ATOM 681 N N . ALA A 1 81 ? 5.177 -11.166 -15.730 1.00 92.12 81 ALA A N 1
ATOM 682 C CA . ALA A 1 81 ? 5.817 -11.116 -14.419 1.00 92.12 81 ALA A CA 1
ATOM 683 C C . ALA A 1 81 ? 5.275 -9.951 -13.578 1.00 92.12 81 ALA A C 1
ATOM 685 O O . ALA A 1 81 ? 4.868 -10.154 -12.437 1.00 92.12 81 ALA A O 1
ATOM 686 N N . ALA A 1 82 ? 5.192 -8.746 -14.150 1.00 90.62 82 ALA A N 1
ATOM 687 C CA . ALA A 1 82 ? 4.652 -7.575 -13.467 1.00 90.62 82 ALA A CA 1
ATOM 688 C C . ALA A 1 82 ? 3.176 -7.748 -13.085 1.00 90.62 82 ALA A C 1
ATOM 690 O O . ALA A 1 82 ? 2.787 -7.409 -11.962 1.00 90.62 82 ALA A O 1
ATOM 691 N N . PHE A 1 83 ? 2.361 -8.304 -13.981 1.00 93.25 83 PHE A N 1
ATOM 692 C CA . PHE A 1 83 ? 0.950 -8.576 -13.722 1.00 93.25 83 PHE A CA 1
ATOM 693 C C . PHE A 1 83 ? 0.769 -9.623 -12.616 1.00 93.25 83 PHE A C 1
ATOM 695 O O . PHE A 1 83 ? 0.069 -9.376 -11.630 1.00 93.25 83 PHE A O 1
ATOM 702 N N . TYR A 1 84 ? 1.470 -10.753 -12.723 1.00 94.31 84 TYR A N 1
ATOM 703 C CA . TYR A 1 84 ? 1.468 -11.815 -11.721 1.00 94.31 84 TYR A CA 1
ATOM 704 C C . TYR A 1 84 ? 1.913 -11.292 -10.347 1.00 94.31 84 TYR A C 1
ATOM 706 O O . TYR A 1 84 ? 1.187 -11.439 -9.360 1.00 94.31 84 TYR A O 1
ATOM 714 N N . SER A 1 85 ? 3.059 -10.610 -10.270 1.00 92.50 85 SER A N 1
ATOM 715 C CA . SER A 1 85 ? 3.580 -10.076 -9.010 1.00 92.50 85 SER A CA 1
ATOM 716 C C . SER A 1 85 ? 2.643 -9.028 -8.409 1.00 92.50 85 SER A C 1
ATOM 718 O O . SER A 1 85 ? 2.508 -8.966 -7.189 1.00 92.50 85 SER A O 1
ATOM 720 N N . SER A 1 86 ? 1.932 -8.251 -9.231 1.00 91.44 86 SER A N 1
ATOM 721 C CA . SER A 1 86 ? 0.914 -7.303 -8.757 1.00 91.44 86 SER A CA 1
ATOM 722 C C . SER A 1 86 ? -0.281 -8.006 -8.110 1.00 91.44 86 SER A C 1
ATOM 724 O O . SER A 1 86 ? -0.714 -7.598 -7.030 1.00 91.44 86 SER A O 1
ATOM 726 N N . ILE A 1 87 ? -0.776 -9.095 -8.710 1.00 93.12 87 ILE A N 1
ATOM 727 C CA . ILE A 1 87 ? -1.862 -9.908 -8.140 1.00 93.12 87 ILE A CA 1
ATOM 728 C C . ILE A 1 87 ? -1.427 -10.532 -6.814 1.00 93.12 87 ILE A C 1
ATOM 730 O O . ILE A 1 87 ? -2.124 -10.398 -5.806 1.00 93.12 87 ILE A O 1
ATOM 734 N N . VAL A 1 88 ? -0.261 -11.182 -6.785 1.00 93.50 88 VAL A N 1
ATOM 735 C CA . VAL A 1 88 ? 0.242 -11.846 -5.573 1.00 93.50 88 VAL A CA 1
ATOM 736 C C . VAL A 1 88 ? 0.495 -10.830 -4.461 1.00 93.50 88 VAL A C 1
ATOM 738 O O . VAL A 1 88 ? 0.106 -11.076 -3.320 1.00 93.50 88 VAL A O 1
ATOM 741 N N . ARG A 1 89 ? 1.059 -9.656 -4.777 1.00 92.50 89 ARG A N 1
ATOM 742 C CA . ARG A 1 89 ? 1.205 -8.547 -3.819 1.00 92.50 89 ARG A CA 1
ATOM 743 C C . ARG A 1 89 ? -0.136 -8.092 -3.263 1.00 92.50 89 ARG A C 1
ATOM 745 O O . ARG A 1 89 ? -0.230 -7.810 -2.071 1.00 92.50 89 ARG A O 1
ATOM 752 N N . PHE A 1 90 ? -1.167 -8.019 -4.100 1.00 91.81 90 PHE A N 1
ATOM 753 C CA . PHE A 1 90 ? -2.495 -7.620 -3.655 1.00 91.81 90 PHE A CA 1
ATOM 754 C C . PHE A 1 90 ? -3.104 -8.643 -2.691 1.00 91.81 90 PHE A C 1
ATOM 756 O O . PHE A 1 90 ? -3.555 -8.266 -1.611 1.00 91.81 90 PHE A O 1
ATOM 763 N N . ILE A 1 91 ? -3.034 -9.934 -3.023 1.00 92.25 91 ILE A N 1
ATOM 764 C CA . ILE A 1 91 ? -3.480 -11.019 -2.135 1.00 92.25 91 ILE A CA 1
ATOM 765 C C . ILE A 1 91 ? -2.681 -10.996 -0.829 1.00 92.25 91 ILE A C 1
ATOM 767 O O . ILE A 1 91 ? -3.253 -11.112 0.252 1.00 92.25 91 ILE A O 1
ATOM 771 N N . PHE A 1 92 ? -1.365 -10.798 -0.899 1.00 91.88 92 PHE A N 1
ATOM 772 C CA . PHE A 1 92 ? -0.535 -10.766 0.298 1.00 91.88 92 PHE A CA 1
ATOM 773 C C . PHE A 1 92 ? -0.834 -9.553 1.187 1.00 91.88 92 PHE A C 1
ATOM 775 O O . PHE A 1 92 ? -0.814 -9.651 2.411 1.00 91.88 92 PHE A O 1
ATOM 782 N N . LYS A 1 93 ? -1.195 -8.412 0.595 1.00 90.19 93 LYS A N 1
ATOM 783 C CA . LYS A 1 93 ? -1.667 -7.243 1.343 1.00 90.19 93 LYS A CA 1
ATOM 784 C C . LYS A 1 93 ? -2.952 -7.538 2.123 1.00 90.19 93 LYS A C 1
ATOM 786 O O . LYS A 1 93 ? -3.024 -7.187 3.299 1.00 90.19 93 LYS A O 1
ATOM 791 N N . ILE A 1 94 ? -3.910 -8.217 1.490 1.00 89.25 94 ILE A N 1
ATOM 792 C CA . ILE A 1 94 ? -5.143 -8.698 2.131 1.00 89.25 94 ILE A CA 1
ATOM 793 C C . ILE A 1 94 ? -4.800 -9.653 3.283 1.00 89.25 94 ILE A C 1
ATOM 795 O O . ILE A 1 94 ? -5.304 -9.487 4.390 1.00 89.25 94 ILE A O 1
ATOM 799 N N . GLU A 1 95 ? -3.908 -10.620 3.047 1.00 89.88 95 GLU A N 1
ATOM 800 C CA . GLU A 1 95 ? -3.468 -11.585 4.062 1.00 89.88 95 GLU A CA 1
ATOM 801 C C . GLU A 1 95 ? -2.863 -10.893 5.293 1.00 89.88 95 GLU A C 1
ATOM 803 O O . GLU A 1 95 ? -3.244 -11.209 6.416 1.00 89.88 95 GLU A O 1
ATOM 808 N N . LYS A 1 96 ? -1.982 -9.904 5.103 1.00 87.12 96 LYS A N 1
ATOM 809 C CA . LYS A 1 96 ? -1.390 -9.132 6.209 1.00 87.12 96 LYS A CA 1
ATOM 810 C C . LYS A 1 96 ? -2.435 -8.366 7.020 1.00 87.12 96 LYS A C 1
ATOM 812 O O . LYS A 1 96 ? -2.301 -8.253 8.234 1.00 87.12 96 LYS A O 1
ATOM 817 N N . GLN A 1 97 ? -3.470 -7.849 6.362 1.00 87.06 97 GLN A N 1
ATOM 818 C CA . GLN A 1 97 ? -4.578 -7.177 7.039 1.00 87.06 97 GLN A CA 1
ATOM 819 C C . GLN A 1 97 ? -5.399 -8.166 7.873 1.00 87.06 97 GLN A C 1
ATOM 821 O O . GLN A 1 97 ? -5.704 -7.856 9.016 1.00 87.06 97 GLN A O 1
ATOM 826 N N . ILE A 1 98 ? -5.651 -9.375 7.357 1.00 85.38 98 ILE A N 1
ATOM 827 C CA . ILE A 1 98 ? -6.302 -10.461 8.109 1.00 85.38 98 ILE A CA 1
ATOM 828 C C . ILE A 1 98 ? -5.440 -10.908 9.293 1.00 85.38 98 ILE A C 1
ATOM 830 O O . ILE A 1 98 ? -5.974 -11.169 10.361 1.00 85.38 98 ILE A O 1
ATOM 834 N N . TRP A 1 99 ? -4.115 -11.012 9.143 1.00 83.25 99 TRP A N 1
ATOM 835 C CA . TRP A 1 99 ? -3.234 -11.387 10.259 1.00 83.25 99 TRP A CA 1
ATOM 836 C C . TRP A 1 99 ? -3.353 -10.424 11.429 1.00 83.25 99 TRP A C 1
ATOM 838 O O . TRP A 1 99 ? -3.406 -10.862 12.572 1.00 83.25 99 TRP A O 1
ATOM 848 N N . ILE A 1 100 ? -3.394 -9.127 11.127 1.00 78.25 100 ILE A N 1
ATOM 849 C CA . ILE A 1 100 ? -3.553 -8.091 12.140 1.00 78.25 100 ILE A CA 1
ATOM 850 C C . ILE A 1 100 ? -4.958 -8.191 12.732 1.00 78.25 100 ILE A C 1
ATOM 852 O O . ILE A 1 100 ? -5.072 -8.306 13.938 1.00 78.25 100 ILE A O 1
ATOM 856 N N . ASP A 1 101 ? -6.003 -8.257 11.913 1.00 77.19 101 ASP A N 1
ATOM 857 C CA . ASP A 1 101 ? -7.394 -8.314 12.378 1.00 77.19 101 ASP A CA 1
ATOM 858 C C . ASP A 1 101 ? -7.699 -9.548 13.256 1.00 77.19 101 ASP A C 1
ATOM 860 O O . ASP A 1 101 ? -8.104 -9.432 14.413 1.00 77.19 101 ASP A O 1
ATOM 864 N N . SER A 1 102 ? -7.357 -10.739 12.757 1.00 75.12 102 SER A N 1
ATOM 865 C CA . SER A 1 102 ? -7.542 -12.021 13.456 1.00 75.12 102 SER A CA 1
ATOM 866 C C . SER A 1 102 ? -6.777 -12.126 14.768 1.00 75.12 102 SER A C 1
ATOM 868 O O . SER A 1 102 ? -7.242 -12.770 15.712 1.00 75.12 102 SER A O 1
ATOM 870 N N . PHE A 1 103 ? -5.635 -11.446 14.862 1.00 72.50 103 PHE A N 1
ATOM 871 C CA . PHE A 1 103 ? -4.889 -11.344 16.102 1.00 72.50 103 PHE A CA 1
ATOM 872 C C . PHE A 1 103 ? -5.710 -10.646 17.201 1.00 72.50 103 PHE A C 1
ATOM 874 O O . PHE A 1 103 ? -5.827 -11.183 18.304 1.00 72.50 103 PHE A O 1
ATOM 881 N N . PHE A 1 104 ? -6.342 -9.506 16.907 1.00 67.06 104 PHE A N 1
ATOM 882 C CA . PHE A 1 104 ? -7.165 -8.800 17.897 1.00 67.06 104 PHE A CA 1
ATOM 883 C C . PHE A 1 104 ? -8.504 -9.482 18.149 1.00 67.06 104 PHE A C 1
ATOM 885 O O . PHE A 1 104 ? -8.992 -9.451 19.275 1.00 67.06 104 PHE A O 1
ATOM 892 N N . ASP A 1 105 ? -9.060 -10.168 17.148 1.00 68.06 105 ASP A N 1
ATOM 893 C CA . ASP A 1 105 ? -10.231 -11.037 17.328 1.00 68.06 105 ASP A CA 1
ATOM 894 C C . ASP A 1 105 ? -9.928 -12.287 18.182 1.00 68.06 105 ASP A C 1
ATOM 896 O O . ASP A 1 105 ? -10.823 -13.095 18.447 1.00 68.06 105 ASP A O 1
ATOM 900 N N . LYS A 1 106 ? -8.667 -12.488 18.606 1.00 71.62 106 LYS A N 1
ATOM 901 C CA . LYS A 1 106 ? -8.179 -13.696 19.297 1.00 71.62 106 LYS A CA 1
ATOM 902 C C . LYS A 1 106 ? -8.475 -14.980 18.507 1.00 71.62 106 LYS A C 1
ATOM 904 O O . LYS A 1 106 ? -8.618 -16.064 19.074 1.00 71.62 106 LYS A O 1
ATOM 909 N N . LYS A 1 107 ? -8.547 -14.868 17.178 1.00 70.50 107 LYS A N 1
ATOM 910 C CA . LYS A 1 107 ? -8.695 -15.974 16.232 1.00 70.50 107 LYS A CA 1
ATOM 911 C C . LYS A 1 107 ? -7.307 -16.302 15.684 1.00 70.50 107 LYS A C 1
ATOM 913 O O . LYS A 1 107 ? -6.835 -15.681 14.739 1.00 70.50 107 LYS A O 1
ATOM 918 N N . ASN A 1 108 ? -6.623 -17.277 16.282 1.00 67.94 108 ASN A N 1
ATOM 919 C CA . ASN A 1 108 ? -5.325 -17.737 15.778 1.00 67.94 108 ASN A CA 1
ATOM 920 C C . ASN A 1 108 ? -5.502 -18.491 14.450 1.00 67.94 108 ASN A C 1
ATOM 922 O O . ASN A 1 108 ? -5.645 -19.707 14.444 1.00 67.94 108 ASN A O 1
ATOM 926 N N . LEU A 1 109 ? -5.498 -17.760 13.333 1.00 74.38 109 LEU A N 1
ATOM 927 C CA . LEU A 1 109 ? -5.541 -18.340 11.989 1.00 74.38 109 LEU A CA 1
ATOM 928 C C . LEU A 1 109 ? -4.169 -18.863 11.569 1.00 74.38 109 LEU A C 1
ATOM 930 O O . LEU A 1 109 ? -3.172 -18.129 11.633 1.00 74.38 109 LEU A O 1
ATOM 934 N N . GLU A 1 110 ? -4.122 -20.076 11.031 1.00 79.25 110 GLU A N 1
ATOM 935 C CA . GLU A 1 110 ? -2.908 -20.601 10.417 1.00 79.25 110 GLU A CA 1
ATOM 936 C C . GLU A 1 110 ? -2.540 -19.833 9.128 1.00 79.25 110 GLU A C 1
ATOM 938 O O . GLU A 1 110 ? -3.410 -19.297 8.433 1.00 79.25 110 GLU A O 1
ATOM 943 N N . PRO A 1 111 ? -1.251 -19.791 8.732 1.00 78.69 111 PRO A N 1
ATOM 944 C CA . PRO A 1 111 ? -0.825 -19.138 7.488 1.00 78.69 111 PRO A CA 1
ATOM 945 C C . PRO A 1 111 ? -1.454 -19.711 6.202 1.00 78.69 111 PRO A C 1
ATOM 947 O O . PRO A 1 111 ? -1.506 -19.049 5.163 1.00 78.69 111 PRO A O 1
ATOM 950 N N . SER A 1 112 ? -1.883 -20.972 6.229 1.00 80.12 112 SER A N 1
ATOM 951 C CA . SER A 1 112 ? -2.598 -21.639 5.133 1.00 80.12 112 SER A CA 1
ATOM 952 C C . SER A 1 112 ? -4.032 -21.104 5.005 1.00 80.12 112 SER A C 1
ATOM 954 O O . SER A 1 112 ? -4.506 -20.812 3.901 1.00 80.12 112 SER A O 1
ATOM 956 N N . GLU A 1 113 ? -4.698 -20.916 6.141 1.00 83.31 113 GLU A N 1
ATOM 957 C CA . GLU A 1 113 ? -6.068 -20.429 6.265 1.00 83.31 113 GLU A CA 1
ATOM 958 C C . GLU A 1 113 ? -6.167 -18.955 5.886 1.00 83.31 113 GLU A C 1
ATOM 960 O O . GLU A 1 113 ? -7.013 -18.594 5.063 1.00 83.31 113 GLU A O 1
ATOM 965 N N . SER A 1 114 ? -5.255 -18.120 6.394 1.00 84.62 114 SER A N 1
ATOM 966 C CA . SER A 1 114 ? -5.194 -16.696 6.052 1.00 84.62 114 SER A CA 1
ATOM 967 C C . SER A 1 114 ? -5.010 -16.478 4.552 1.00 84.62 114 SER A C 1
ATOM 969 O O . SER A 1 114 ? -5.684 -15.638 3.956 1.00 84.62 114 SER A O 1
ATOM 971 N N . TRP A 1 115 ? -4.168 -17.290 3.907 1.00 87.56 115 TRP A N 1
ATOM 972 C CA . TRP A 1 115 ? -3.944 -17.227 2.464 1.00 87.56 115 TRP A CA 1
ATOM 973 C C . TRP A 1 115 ? -5.177 -17.646 1.661 1.00 87.56 115 TRP A C 1
ATOM 975 O O . TRP A 1 115 ? -5.477 -17.080 0.606 1.00 87.56 115 TRP A O 1
ATOM 985 N N . ARG A 1 116 ? -5.914 -18.648 2.149 1.00 86.81 116 ARG A N 1
ATOM 986 C CA . ARG A 1 116 ? -7.160 -19.111 1.528 1.00 86.81 116 ARG A CA 1
ATOM 987 C C . ARG A 1 116 ? -8.245 -18.040 1.606 1.00 86.81 116 ARG A C 1
ATOM 989 O O . ARG A 1 116 ? -8.891 -17.774 0.592 1.00 86.81 116 ARG A O 1
ATOM 996 N N . ILE A 1 117 ? -8.414 -17.412 2.770 1.00 84.81 117 ILE A N 1
ATOM 997 C CA . ILE A 1 117 ? -9.352 -16.297 2.957 1.00 84.81 117 ILE A CA 1
ATOM 998 C C . ILE A 1 117 ? -8.940 -15.127 2.059 1.00 84.81 117 ILE A C 1
ATOM 1000 O O . ILE A 1 117 ? -9.768 -14.616 1.309 1.00 84.81 117 ILE A O 1
ATOM 1004 N N . ALA A 1 118 ? -7.652 -14.774 2.034 1.00 87.75 118 ALA A N 1
ATOM 1005 C CA . ALA A 1 118 ? -7.154 -13.678 1.210 1.00 87.75 118 ALA A CA 1
ATOM 1006 C C . ALA A 1 118 ? -7.435 -13.872 -0.288 1.00 87.75 118 ALA A C 1
ATOM 1008 O O . ALA A 1 118 ? -7.851 -12.937 -0.971 1.00 87.75 118 ALA A O 1
ATOM 1009 N N . LYS A 1 119 ? -7.282 -15.102 -0.798 1.00 88.88 119 LYS A N 1
ATOM 1010 C CA . LYS A 1 119 ? -7.633 -15.442 -2.185 1.00 88.88 119 LYS A CA 1
ATOM 1011 C C . LYS A 1 119 ? -9.132 -15.335 -2.465 1.00 88.88 119 LYS A C 1
ATOM 1013 O O . LYS A 1 119 ? -9.502 -14.831 -3.519 1.00 88.88 119 LYS A O 1
ATOM 1018 N N . LYS A 1 120 ? -9.996 -15.765 -1.537 1.00 87.75 120 LYS A N 1
ATOM 1019 C CA . LYS A 1 120 ? -11.457 -15.606 -1.678 1.00 87.75 120 LYS A CA 1
ATOM 1020 C C . LYS A 1 120 ? -11.872 -14.126 -1.651 1.00 87.75 120 LYS A C 1
ATOM 1022 O O . LYS A 1 120 ? -12.737 -13.720 -2.421 1.00 87.75 120 LYS A O 1
ATOM 1027 N N . LEU A 1 121 ? -11.222 -13.315 -0.814 1.00 87.50 121 LEU A N 1
ATOM 1028 C CA . LEU A 1 121 ? -11.474 -11.875 -0.693 1.00 87.50 121 LEU A CA 1
ATOM 1029 C C . LEU A 1 121 ? -10.894 -11.041 -1.841 1.00 87.50 121 LEU A C 1
ATOM 1031 O O . LEU A 1 121 ? -11.248 -9.869 -1.956 1.00 87.50 121 LEU A O 1
ATOM 1035 N N . PHE A 1 122 ? -10.057 -11.623 -2.705 1.00 90.38 122 PHE A N 1
ATOM 1036 C CA . PHE A 1 122 ? -9.410 -10.918 -3.811 1.00 90.38 122 PHE A CA 1
ATOM 1037 C C . PHE A 1 122 ? -10.409 -10.138 -4.672 1.00 90.38 122 PHE A C 1
ATOM 1039 O O . PHE A 1 122 ? -10.283 -8.922 -4.790 1.00 90.38 122 PHE A O 1
ATOM 1046 N N . TRP A 1 123 ? -11.418 -10.809 -5.238 1.00 88.12 123 TRP A N 1
ATOM 1047 C CA . TRP A 1 123 ? -12.365 -10.171 -6.156 1.00 88.12 123 TRP A CA 1
ATOM 1048 C C . TRP A 1 123 ? -13.237 -9.108 -5.478 1.00 88.12 123 TRP A C 1
ATOM 1050 O O . TRP A 1 123 ? -13.303 -7.993 -6.002 1.00 88.12 123 TRP A O 1
ATOM 1060 N N . PRO A 1 124 ? -13.854 -9.372 -4.307 1.00 87.75 124 PRO A N 1
ATOM 1061 C CA . PRO A 1 124 ? -14.593 -8.343 -3.581 1.00 87.75 124 PRO A CA 1
ATOM 1062 C C . PRO A 1 124 ? -13.734 -7.128 -3.207 1.00 87.75 124 PRO A C 1
ATOM 1064 O O . PRO A 1 124 ? -14.144 -5.988 -3.437 1.00 87.75 124 PRO A O 1
ATOM 1067 N N . ALA A 1 125 ? -12.522 -7.352 -2.688 1.00 87.25 125 ALA A N 1
ATOM 1068 C CA . ALA A 1 125 ? -11.610 -6.276 -2.313 1.00 87.25 125 ALA A CA 1
ATOM 1069 C C . ALA A 1 125 ? -11.120 -5.491 -3.540 1.00 87.25 125 ALA A C 1
ATOM 1071 O O . ALA A 1 125 ? -11.003 -4.265 -3.491 1.00 87.25 125 ALA A O 1
ATOM 1072 N N . PHE A 1 126 ? -10.864 -6.175 -4.655 1.00 87.44 126 PHE A N 1
ATOM 1073 C CA . PHE A 1 126 ? -10.471 -5.556 -5.916 1.00 87.44 126 PHE A CA 1
ATOM 1074 C C . PHE A 1 126 ? -11.594 -4.684 -6.485 1.00 87.44 126 PHE A C 1
ATOM 1076 O O . PHE A 1 126 ? -11.364 -3.516 -6.795 1.00 87.44 126 PHE A O 1
ATOM 1083 N N . ALA A 1 127 ? -12.828 -5.192 -6.526 1.00 86.75 127 ALA A N 1
ATOM 1084 C CA . ALA A 1 127 ? -13.995 -4.429 -6.963 1.00 86.75 127 ALA A CA 1
ATOM 1085 C C . ALA A 1 127 ? -14.238 -3.195 -6.077 1.00 86.75 127 ALA A C 1
ATOM 1087 O O . ALA A 1 127 ? -14.505 -2.102 -6.583 1.00 86.75 127 ALA A O 1
ATOM 1088 N N . PHE A 1 128 ? -14.097 -3.338 -4.755 1.00 87.12 128 PHE A N 1
ATOM 1089 C CA . PHE A 1 128 ? -14.172 -2.213 -3.821 1.00 87.12 128 PHE A CA 1
ATOM 1090 C C . PHE A 1 128 ? -13.086 -1.166 -4.103 1.00 87.12 128 PHE A C 1
ATOM 1092 O O . PHE A 1 128 ? -13.376 0.032 -4.168 1.00 87.12 128 PHE A O 1
ATOM 1099 N N . ARG A 1 129 ? -11.845 -1.600 -4.355 1.00 86.50 129 ARG A N 1
ATOM 1100 C CA . ARG A 1 129 ? -10.752 -0.692 -4.716 1.00 86.50 129 ARG A CA 1
ATOM 1101 C C . ARG A 1 129 ? -10.948 -0.005 -6.054 1.00 86.50 129 ARG A C 1
ATOM 1103 O O . ARG A 1 129 ? -10.629 1.174 -6.134 1.00 86.50 129 ARG A O 1
ATOM 1110 N N . ILE A 1 130 ? -11.491 -0.678 -7.066 1.00 86.50 130 ILE A N 1
ATOM 1111 C CA . ILE A 1 130 ? -11.834 -0.035 -8.341 1.00 86.50 130 ILE A CA 1
ATOM 1112 C C . ILE A 1 130 ? -12.866 1.068 -8.109 1.00 86.50 130 ILE A C 1
ATOM 1114 O O . ILE A 1 130 ? -12.696 2.172 -8.614 1.00 86.50 130 ILE A O 1
ATOM 1118 N N . LYS A 1 131 ? -13.905 0.821 -7.301 1.00 87.50 131 LYS A N 1
ATOM 1119 C CA . LYS A 1 131 ? -14.916 1.844 -6.980 1.00 87.50 131 LYS A CA 1
ATOM 1120 C C . LYS A 1 1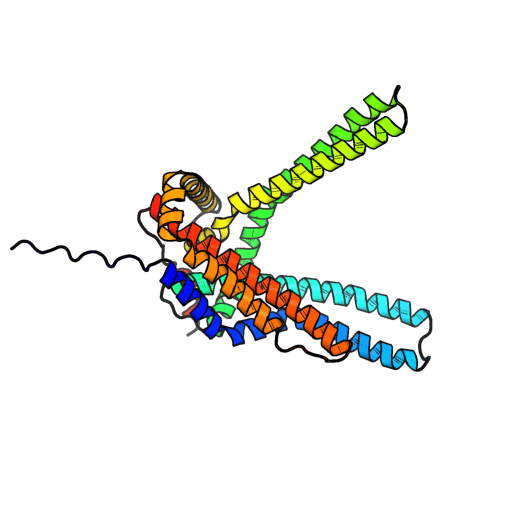31 ? -14.311 3.053 -6.262 1.00 87.50 131 LYS A C 1
ATOM 1122 O O . LYS A 1 131 ? -14.655 4.192 -6.585 1.00 87.50 131 LYS A O 1
ATOM 1127 N N . LEU A 1 132 ? -13.398 2.822 -5.316 1.00 86.88 132 LEU A N 1
ATOM 1128 C CA . LEU A 1 132 ? -12.647 3.897 -4.664 1.00 86.88 132 LEU A CA 1
ATOM 1129 C C . LEU A 1 132 ? -11.738 4.630 -5.655 1.00 86.88 132 LEU A C 1
ATOM 1131 O O . LEU A 1 132 ? -11.699 5.858 -5.646 1.00 86.88 132 LEU A O 1
ATOM 1135 N N . TRP A 1 133 ? -11.038 3.892 -6.518 1.00 88.69 133 TRP A N 1
ATOM 1136 C CA . TRP A 1 133 ? -10.153 4.443 -7.537 1.00 88.69 133 TRP A CA 1
ATOM 1137 C C . TRP A 1 133 ? -10.916 5.333 -8.516 1.00 88.69 133 TRP A C 1
ATOM 1139 O O . TRP A 1 133 ? -10.541 6.484 -8.702 1.00 88.69 133 TRP A O 1
ATOM 1149 N N . LEU A 1 134 ? -12.042 4.865 -9.052 1.00 87.12 134 LEU A N 1
ATOM 1150 C CA . LEU A 1 134 ? -12.882 5.646 -9.957 1.00 87.12 134 LEU A CA 1
ATOM 1151 C C . LEU A 1 134 ? -13.356 6.952 -9.307 1.00 87.12 134 LEU A C 1
ATOM 1153 O O . LEU A 1 134 ? -13.236 8.023 -9.897 1.00 87.12 134 LEU A O 1
ATOM 1157 N N . ARG A 1 135 ? -13.853 6.875 -8.066 1.00 86.06 135 ARG A N 1
ATOM 1158 C CA . ARG A 1 135 ? -14.432 8.032 -7.373 1.00 86.06 135 ARG A CA 1
ATOM 1159 C C . ARG A 1 135 ? -13.392 9.050 -6.906 1.00 86.06 135 ARG A C 1
ATOM 1161 O O . ARG A 1 135 ? -13.650 10.247 -6.984 1.00 86.06 135 ARG A O 1
ATOM 1168 N N . TYR A 1 136 ? -12.277 8.585 -6.348 1.00 87.19 136 TYR A N 1
ATOM 1169 C CA . TYR A 1 136 ? -11.315 9.446 -5.656 1.00 87.19 136 TYR A CA 1
ATOM 1170 C C . TYR A 1 136 ? -10.032 9.698 -6.440 1.00 87.19 136 TYR A C 1
ATOM 1172 O O . TYR A 1 136 ? -9.381 10.698 -6.184 1.00 87.19 136 TYR A O 1
ATOM 1180 N N . TYR A 1 137 ? -9.657 8.829 -7.375 1.00 86.12 137 TYR A N 1
ATOM 1181 C CA . TYR A 1 137 ? -8.444 9.008 -8.171 1.00 86.12 137 TYR A CA 1
ATOM 1182 C C . TYR A 1 137 ? -8.804 9.426 -9.591 1.00 86.12 137 TYR A C 1
ATOM 1184 O O . TYR A 1 137 ? -8.448 10.522 -9.999 1.00 86.12 137 TYR A O 1
ATOM 1192 N N . PHE A 1 138 ? -9.555 8.603 -10.322 1.00 86.25 138 PHE A N 1
ATOM 1193 C CA . PHE A 1 138 ? -9.800 8.816 -11.746 1.00 86.25 138 PHE A CA 1
ATOM 1194 C C . PHE A 1 138 ? -10.537 10.127 -12.035 1.00 86.25 138 PHE A C 1
ATOM 1196 O O . PHE A 1 138 ? -9.980 10.989 -12.706 1.00 86.25 138 PHE A O 1
ATOM 1203 N N . ILE A 1 139 ? -11.750 10.313 -11.493 1.00 84.06 139 ILE A N 1
ATOM 1204 C CA . ILE A 1 139 ? -12.558 11.511 -11.782 1.00 84.06 139 ILE A CA 1
ATOM 1205 C C . ILE A 1 139 ? -11.798 12.802 -11.414 1.00 84.06 139 ILE A C 1
ATOM 1207 O O . ILE A 1 139 ? -11.674 13.674 -12.273 1.00 84.06 139 ILE A O 1
ATOM 1211 N N . PRO A 1 140 ? -11.230 12.945 -10.201 1.00 84.75 140 PRO A N 1
ATOM 1212 C CA . PRO A 1 140 ? -10.536 14.175 -9.828 1.00 84.75 140 PRO A CA 1
ATOM 1213 C C . PRO A 1 140 ? -9.248 14.412 -10.622 1.00 84.75 140 PRO A C 1
ATOM 1215 O O . PRO A 1 140 ? -8.979 15.550 -10.987 1.00 84.75 140 PRO A O 1
ATOM 1218 N N . ILE A 1 141 ? -8.472 13.365 -10.934 1.00 85.25 141 ILE A N 1
ATOM 1219 C CA . ILE A 1 141 ? -7.254 13.500 -11.750 1.00 85.25 141 ILE A CA 1
ATOM 1220 C C . ILE A 1 141 ? -7.607 13.954 -13.166 1.00 85.25 141 ILE A C 1
ATOM 1222 O O . ILE A 1 141 ? -6.959 14.858 -13.682 1.00 85.25 141 ILE A O 1
ATOM 1226 N N . VAL A 1 142 ? -8.648 13.382 -13.779 1.00 87.06 142 VAL A N 1
ATOM 1227 C CA . VAL A 1 142 ? -9.111 13.803 -15.110 1.00 87.06 142 VAL A CA 1
ATOM 1228 C C . VAL A 1 142 ? -9.525 15.275 -15.094 1.00 87.06 142 VAL A C 1
ATOM 1230 O O . VAL A 1 142 ? -9.095 16.033 -15.957 1.00 87.06 142 VAL A O 1
ATOM 1233 N N . VAL A 1 143 ? -10.282 15.708 -14.079 1.00 86.31 143 VAL A N 1
ATOM 1234 C CA . VAL A 1 143 ? -10.664 17.122 -13.917 1.00 86.31 143 VAL A CA 1
ATOM 1235 C C . VAL A 1 143 ? -9.436 18.021 -13.759 1.00 86.31 143 VAL A C 1
ATOM 1237 O O . VAL A 1 143 ? -9.360 19.058 -14.408 1.00 86.31 143 VAL A O 1
ATOM 1240 N N . ILE A 1 144 ? -8.458 17.619 -12.943 1.00 84.88 144 ILE A N 1
ATOM 1241 C CA . ILE A 1 144 ? -7.211 18.368 -12.727 1.00 84.88 144 ILE A CA 1
ATOM 1242 C C . ILE A 1 144 ? -6.396 18.478 -14.024 1.00 84.88 144 ILE A C 1
ATOM 1244 O O . ILE A 1 144 ? -5.888 19.554 -14.326 1.00 84.88 144 ILE A O 1
ATOM 1248 N N . ILE A 1 145 ? -6.299 17.406 -14.815 1.00 85.69 145 ILE A N 1
ATOM 1249 C CA . ILE A 1 145 ? -5.587 17.409 -16.103 1.00 85.69 145 ILE A CA 1
ATOM 1250 C C . ILE A 1 145 ? -6.287 18.325 -17.110 1.00 85.69 145 ILE A C 1
ATOM 1252 O O . ILE A 1 145 ? -5.621 19.131 -17.755 1.00 85.69 145 ILE A O 1
ATOM 1256 N N . ILE A 1 146 ? -7.616 18.241 -17.228 1.00 87.62 146 ILE A N 1
ATOM 1257 C CA . ILE A 1 146 ? -8.389 19.110 -18.128 1.00 87.62 146 ILE A CA 1
ATOM 1258 C C . ILE A 1 146 ? -8.239 20.574 -17.704 1.00 87.62 146 ILE A C 1
ATOM 1260 O O . ILE A 1 146 ? -7.940 21.425 -18.538 1.00 87.62 146 ILE A O 1
ATOM 1264 N N . ALA A 1 147 ? -8.382 20.869 -16.409 1.00 85.94 147 ALA A N 1
ATOM 1265 C CA . ALA A 1 147 ? -8.209 22.217 -15.876 1.00 85.94 147 ALA A CA 1
ATOM 1266 C C . ALA A 1 147 ? -6.793 22.756 -16.125 1.00 85.94 147 ALA A C 1
ATOM 1268 O O . ALA A 1 147 ? -6.634 23.914 -16.498 1.00 85.94 147 ALA A O 1
ATOM 1269 N N . PHE A 1 148 ? -5.767 21.916 -15.970 1.00 85.31 148 PHE A N 1
ATOM 1270 C CA . PHE A 1 148 ? -4.385 22.287 -16.258 1.00 85.31 148 PHE A CA 1
ATOM 1271 C C . PHE A 1 148 ? -4.150 22.554 -17.750 1.00 85.31 148 PHE A C 1
ATOM 1273 O O . PHE A 1 148 ? -3.518 23.548 -18.099 1.00 85.31 148 PHE A O 1
ATOM 1280 N N . GLY A 1 149 ? -4.711 21.723 -18.633 1.00 84.31 149 GLY A N 1
ATOM 1281 C CA . GLY A 1 149 ? -4.665 21.945 -20.079 1.00 84.31 149 GLY A CA 1
ATOM 1282 C C . GLY A 1 149 ? -5.328 23.263 -20.488 1.00 84.31 149 GLY A C 1
ATOM 1283 O O . GLY A 1 149 ? -4.745 24.029 -21.251 1.00 84.31 149 GLY A O 1
ATOM 1284 N N . LEU A 1 150 ? -6.496 23.572 -19.914 1.00 85.75 150 LEU A N 1
ATOM 1285 C CA . LEU A 1 150 ? -7.182 24.850 -20.126 1.00 85.75 150 LEU A CA 1
ATOM 1286 C C . LEU A 1 150 ? -6.374 26.035 -19.582 1.00 85.75 150 LEU A C 1
ATOM 1288 O O . LEU A 1 150 ? -6.279 27.060 -20.249 1.00 85.75 150 LEU A O 1
ATOM 1292 N N . LEU A 1 151 ? -5.752 25.898 -18.405 1.00 82.56 151 LEU A N 1
ATOM 1293 C CA . LEU A 1 151 ? -4.873 26.929 -17.848 1.00 82.56 151 LEU A CA 1
ATOM 1294 C C . LEU A 1 151 ? -3.691 27.219 -18.774 1.00 82.56 151 LEU A C 1
ATOM 1296 O O . LEU A 1 151 ? -3.416 28.383 -19.036 1.00 82.56 151 LEU A O 1
ATOM 1300 N N . ILE A 1 152 ? -3.035 26.192 -19.321 1.00 81.25 152 ILE A N 1
ATOM 1301 C CA . ILE A 1 152 ? -1.966 26.374 -20.314 1.00 81.25 152 ILE A CA 1
ATOM 1302 C C . ILE A 1 152 ? -2.510 27.075 -21.563 1.00 81.25 152 ILE A C 1
ATOM 1304 O O . ILE A 1 152 ? -1.919 28.050 -22.019 1.00 81.25 152 ILE A O 1
ATOM 1308 N N . GLN A 1 153 ? -3.642 26.612 -22.097 1.00 81.06 153 GLN A N 1
ATOM 1309 C CA . GLN A 1 153 ? -4.233 27.169 -23.313 1.00 81.06 153 GLN A CA 1
ATOM 1310 C C . GLN A 1 153 ? -4.649 28.637 -23.154 1.00 81.06 153 GLN A C 1
ATOM 1312 O O . GLN A 1 153 ? -4.583 29.382 -24.123 1.00 81.06 153 GLN A O 1
ATOM 1317 N N . VAL A 1 154 ? -5.069 29.063 -21.961 1.00 78.88 154 VAL A N 1
ATOM 1318 C CA . VAL A 1 154 ? -5.448 30.458 -21.695 1.00 78.88 154 VAL A CA 1
ATOM 1319 C C . VAL A 1 154 ? -4.224 31.312 -21.374 1.00 78.88 154 VAL A C 1
ATOM 1321 O O . VAL A 1 154 ? -4.070 32.377 -21.957 1.00 78.88 154 VAL A O 1
ATOM 1324 N N . PHE A 1 155 ? -3.336 30.858 -20.485 1.00 73.38 155 PHE A N 1
ATOM 1325 C CA . PHE A 1 155 ? -2.214 31.674 -20.016 1.00 73.38 155 PHE A CA 1
ATOM 1326 C C . PHE A 1 155 ? -1.089 31.786 -21.049 1.00 73.38 155 PHE A C 1
ATOM 1328 O O . PHE A 1 155 ? -0.569 32.880 -21.248 1.00 73.38 155 PHE A O 1
ATOM 1335 N N . VAL A 1 156 ? -0.705 30.703 -21.736 1.00 71.25 156 VAL A N 1
ATOM 1336 C CA . VAL A 1 156 ? 0.454 30.732 -22.649 1.00 71.25 156 VAL A CA 1
ATOM 1337 C C . VAL A 1 156 ? 0.272 31.744 -23.791 1.00 71.25 156 VAL A C 1
ATOM 1339 O O . VAL A 1 156 ? 1.189 32.538 -24.000 1.00 71.25 156 VAL A O 1
ATOM 1342 N N . PRO A 1 157 ? -0.880 31.821 -24.489 1.00 71.75 157 PRO A N 1
ATOM 1343 C CA . PRO A 1 157 ? -1.092 32.822 -25.536 1.00 71.75 157 PRO A CA 1
ATOM 1344 C C . PRO A 1 157 ? -1.075 34.269 -25.033 1.00 71.75 157 PRO A C 1
ATOM 1346 O O . PRO A 1 157 ? -0.587 35.138 -25.750 1.00 71.75 157 PRO A O 1
ATOM 1349 N N . THR A 1 158 ? -1.541 34.535 -23.805 1.00 68.19 158 THR A N 1
ATOM 1350 C CA . THR A 1 158 ? -1.516 35.885 -23.208 1.00 68.19 158 THR A CA 1
ATOM 1351 C C . THR A 1 158 ? -0.092 36.390 -22.975 1.00 68.19 158 THR A C 1
ATOM 1353 O O . THR A 1 158 ? 0.157 37.588 -23.071 1.00 68.19 158 THR A O 1
ATOM 1356 N N . PHE A 1 159 ? 0.863 35.492 -22.710 1.00 64.50 159 PHE A N 1
ATOM 1357 C CA . PHE A 1 159 ? 2.278 35.857 -22.598 1.00 64.50 159 PHE A CA 1
ATOM 1358 C C . PHE A 1 159 ? 3.003 35.867 -23.952 1.00 64.50 159 PHE A C 1
ATOM 1360 O O . PHE A 1 159 ? 4.021 36.544 -24.079 1.00 64.50 159 PHE A O 1
ATOM 1367 N N . ASN A 1 160 ? 2.476 35.171 -24.963 1.00 61.59 160 ASN A N 1
ATOM 1368 C CA . ASN A 1 160 ? 3.108 35.002 -26.275 1.00 61.59 160 ASN A CA 1
ATOM 1369 C C . ASN A 1 160 ? 3.014 36.244 -27.181 1.00 61.59 160 ASN A C 1
ATOM 1371 O O . ASN A 1 160 ? 3.776 36.366 -28.133 1.00 61.59 160 ASN A O 1
ATOM 1375 N N . SER A 1 161 ? 2.092 37.174 -26.908 1.00 59.78 161 SER A N 1
ATOM 1376 C CA . SER A 1 161 ? 1.865 38.343 -27.771 1.00 59.78 161 SER A CA 1
ATOM 1377 C C . SER A 1 161 ? 2.910 39.457 -27.628 1.00 59.78 161 SER A C 1
ATOM 1379 O O . SER A 1 161 ? 2.925 40.367 -28.453 1.00 59.78 161 SER A O 1
ATOM 1381 N N . SER A 1 162 ? 3.759 39.430 -26.594 1.00 57.84 162 SER A N 1
ATOM 1382 C CA . SER A 1 162 ? 4.679 40.547 -26.305 1.00 57.84 162 SER A CA 1
ATOM 1383 C C . SER A 1 162 ? 5.895 40.224 -25.421 1.00 57.84 162 SER A C 1
ATOM 1385 O O . SER A 1 162 ? 6.710 41.118 -25.199 1.00 57.84 162 SER A O 1
ATOM 1387 N N . ASN A 1 163 ? 6.065 38.991 -24.923 1.00 61.69 163 ASN A N 1
ATOM 1388 C CA . ASN A 1 163 ? 7.179 38.643 -24.027 1.00 61.69 163 ASN A CA 1
ATOM 1389 C C . ASN A 1 163 ? 8.262 37.794 -24.706 1.00 61.69 163 ASN A C 1
ATOM 1391 O O . ASN A 1 163 ? 8.007 37.081 -25.675 1.00 61.69 163 ASN A O 1
ATOM 1395 N N . SER A 1 164 ? 9.483 37.843 -24.162 1.00 73.44 164 SER A N 1
ATOM 1396 C CA . SER A 1 164 ? 10.599 37.004 -24.604 1.00 73.44 164 SER A CA 1
ATOM 1397 C C . SER A 1 164 ? 10.324 35.514 -24.354 1.00 73.44 164 SER A C 1
ATOM 1399 O O . SER A 1 164 ? 9.631 35.135 -23.406 1.00 73.44 164 SER A O 1
ATOM 1401 N N . TYR A 1 165 ? 10.917 34.650 -25.185 1.00 75.06 165 TYR A N 1
ATOM 1402 C CA . TYR A 1 165 ? 10.820 33.187 -25.070 1.00 75.06 165 TYR A CA 1
ATOM 1403 C C . TYR A 1 165 ? 11.160 32.668 -23.657 1.00 75.06 165 TYR A C 1
ATOM 1405 O O . TYR A 1 165 ? 10.522 31.740 -23.161 1.00 75.06 165 TYR A O 1
ATOM 1413 N N . GLU A 1 166 ? 12.112 33.309 -22.973 1.00 76.25 166 GLU A N 1
ATOM 1414 C CA . GLU A 1 166 ? 12.502 32.967 -21.600 1.00 76.25 166 GLU A CA 1
ATOM 1415 C C . GLU A 1 166 ? 11.368 33.156 -20.585 1.00 76.25 166 GLU A C 1
ATOM 1417 O O . GLU A 1 166 ? 11.195 32.324 -19.694 1.00 76.25 166 GLU A O 1
ATOM 1422 N N . ILE A 1 167 ? 10.555 34.209 -20.728 1.00 76.75 167 ILE A N 1
ATOM 1423 C CA . ILE A 1 167 ? 9.417 34.464 -19.834 1.00 76.75 167 ILE A CA 1
ATOM 1424 C C . ILE A 1 167 ? 8.372 33.356 -20.003 1.00 76.75 167 ILE A C 1
ATOM 1426 O O . ILE A 1 167 ? 7.901 32.801 -19.014 1.00 76.75 167 ILE A O 1
ATOM 1430 N N . ILE A 1 168 ? 8.073 32.961 -21.242 1.00 77.69 168 ILE A N 1
ATOM 1431 C CA . ILE A 1 168 ? 7.102 31.898 -21.546 1.00 77.69 168 ILE A CA 1
ATOM 1432 C C . ILE A 1 168 ? 7.564 30.549 -20.979 1.00 77.69 168 ILE A C 1
ATOM 1434 O O . ILE A 1 168 ? 6.770 29.814 -20.379 1.00 77.69 168 ILE A O 1
ATOM 1438 N N . LEU A 1 169 ? 8.849 30.226 -21.144 1.00 80.19 169 LEU A N 1
ATOM 1439 C CA . LEU A 1 169 ? 9.436 28.984 -20.647 1.00 80.19 169 LEU A CA 1
ATOM 1440 C C . LEU A 1 169 ? 9.419 28.935 -19.112 1.00 80.19 169 LEU A C 1
ATOM 1442 O O . LEU A 1 169 ? 8.972 27.940 -18.536 1.00 80.19 169 LEU A O 1
ATOM 1446 N N . ASN A 1 170 ? 9.797 30.029 -18.446 1.00 80.69 170 ASN A N 1
ATOM 1447 C CA . ASN A 1 170 ? 9.766 30.132 -16.986 1.00 80.69 170 ASN A CA 1
ATOM 1448 C C . ASN A 1 170 ? 8.336 30.046 -16.429 1.00 80.69 170 ASN A C 1
ATOM 1450 O O . ASN A 1 170 ? 8.090 29.295 -15.484 1.00 80.69 170 ASN A O 1
ATOM 1454 N N . SER A 1 171 ? 7.367 30.739 -17.034 1.00 78.06 171 SER A N 1
ATOM 1455 C CA . SER A 1 171 ? 5.957 30.664 -16.628 1.00 78.06 171 SER A CA 1
ATOM 1456 C C . SER A 1 171 ? 5.378 29.255 -16.798 1.00 78.06 171 SER A C 1
ATOM 1458 O O . SER A 1 171 ? 4.655 28.774 -15.923 1.00 78.06 171 SER A O 1
ATOM 1460 N N . SER A 1 172 ? 5.734 28.560 -17.881 1.00 80.75 172 SER A N 1
ATOM 1461 C CA . SER A 1 172 ? 5.297 27.180 -18.134 1.00 80.75 172 SER A CA 1
ATOM 1462 C C . SER A 1 172 ? 5.887 26.196 -17.118 1.00 80.75 172 SER A C 1
ATOM 1464 O O . SER A 1 172 ? 5.174 25.326 -16.612 1.00 80.75 172 SER A O 1
ATOM 1466 N N . LEU A 1 173 ? 7.166 26.360 -16.760 1.00 84.94 173 LEU A N 1
ATOM 1467 C CA . LEU A 1 173 ? 7.820 25.557 -15.723 1.00 84.94 173 LEU A CA 1
ATOM 1468 C C . LEU A 1 173 ? 7.200 25.782 -14.340 1.00 84.94 173 LEU A C 1
ATOM 1470 O O . LEU A 1 173 ? 6.967 24.813 -13.619 1.00 84.94 173 LEU A O 1
ATOM 1474 N N . ILE A 1 174 ? 6.884 27.030 -13.980 1.00 85.62 174 ILE A N 1
ATOM 1475 C CA . ILE A 1 174 ? 6.215 27.353 -12.711 1.00 85.62 174 ILE A CA 1
ATOM 1476 C C . ILE A 1 174 ? 4.827 26.704 -12.657 1.00 85.62 174 ILE A C 1
ATOM 1478 O O . ILE A 1 174 ? 4.495 26.058 -11.663 1.00 85.62 174 ILE A O 1
ATOM 1482 N N . LEU A 1 175 ? 4.033 26.810 -13.729 1.00 85.38 175 LEU A N 1
ATOM 1483 C CA . LEU A 1 175 ? 2.719 26.163 -13.813 1.00 85.38 175 LEU A CA 1
ATOM 1484 C C . LEU A 1 175 ? 2.829 24.641 -13.666 1.00 85.38 175 LEU A C 1
ATOM 1486 O O . LEU A 1 175 ? 2.067 24.037 -12.908 1.00 85.38 175 LEU A O 1
ATOM 1490 N N . PHE A 1 176 ? 3.805 24.021 -14.331 1.00 86.38 176 PHE A N 1
ATOM 1491 C CA . PHE A 1 176 ? 4.060 22.590 -14.198 1.00 86.38 176 PHE A CA 1
ATOM 1492 C C . PHE A 1 176 ? 4.479 22.202 -12.772 1.00 86.38 176 PHE A C 1
ATOM 1494 O O . PHE A 1 176 ? 3.968 21.225 -12.223 1.00 86.38 176 PHE A O 1
ATOM 1501 N N . ALA A 1 177 ? 5.350 22.982 -12.130 1.00 87.56 177 ALA A N 1
ATOM 1502 C CA . ALA A 1 177 ? 5.755 22.744 -10.748 1.00 87.56 177 ALA A CA 1
ATOM 1503 C C . ALA A 1 177 ? 4.560 22.825 -9.782 1.00 87.56 177 ALA A C 1
ATOM 1505 O O . ALA A 1 177 ? 4.372 21.924 -8.963 1.00 87.56 177 ALA A O 1
ATOM 1506 N N . VAL A 1 178 ? 3.707 23.848 -9.915 1.00 86.75 178 VAL A N 1
ATOM 1507 C CA . VAL A 1 178 ? 2.474 23.996 -9.119 1.00 86.75 178 VAL A CA 1
ATOM 1508 C C . VAL A 1 178 ? 1.538 22.806 -9.332 1.00 86.75 178 VAL A C 1
ATOM 1510 O O . VAL A 1 178 ? 0.988 22.276 -8.366 1.00 86.75 178 VAL A O 1
ATOM 1513 N N . PHE A 1 179 ? 1.394 22.338 -10.572 1.00 86.44 179 PHE A N 1
ATOM 1514 C CA . PHE A 1 179 ? 0.595 21.159 -10.893 1.00 86.44 179 PHE A CA 1
ATOM 1515 C C . PHE A 1 179 ? 1.121 19.893 -10.205 1.00 86.44 179 PHE A C 1
ATOM 1517 O O . PHE A 1 179 ? 0.355 19.179 -9.553 1.00 86.44 179 PHE A O 1
ATOM 1524 N N . VAL A 1 180 ? 2.430 19.637 -10.282 1.00 88.00 180 VAL A N 1
ATOM 1525 C CA . VAL A 1 180 ? 3.063 18.486 -9.619 1.00 88.00 180 VAL A CA 1
ATOM 1526 C C . VAL A 1 180 ? 2.894 18.567 -8.100 1.00 88.00 180 VAL A C 1
ATOM 1528 O O . VAL A 1 180 ? 2.494 17.581 -7.478 1.00 88.00 180 VAL A O 1
ATOM 1531 N N . ILE A 1 181 ? 3.123 19.737 -7.495 1.00 88.12 181 ILE A N 1
ATOM 1532 C CA . ILE A 1 181 ? 2.913 19.958 -6.055 1.00 88.12 181 ILE A CA 1
ATOM 1533 C C . ILE A 1 181 ? 1.449 19.692 -5.679 1.00 88.12 181 ILE A C 1
ATOM 1535 O O . ILE A 1 181 ? 1.182 18.999 -4.694 1.00 88.12 181 ILE A O 1
ATOM 1539 N N . GLY A 1 182 ? 0.499 20.175 -6.483 1.00 85.56 182 GLY A N 1
ATOM 1540 C CA . GLY A 1 182 ? -0.931 19.930 -6.300 1.00 85.56 182 GLY A CA 1
ATOM 1541 C C . GLY A 1 182 ? -1.285 18.441 -6.336 1.00 85.56 182 GLY A C 1
ATOM 1542 O O . GLY A 1 182 ? -2.003 17.959 -5.457 1.00 85.56 182 GLY A O 1
ATOM 1543 N N . LEU A 1 183 ? -0.729 17.684 -7.289 1.00 86.19 183 LEU A N 1
ATOM 1544 C CA . LEU A 1 183 ? -0.913 16.230 -7.365 1.00 86.19 183 LEU A CA 1
ATOM 1545 C C . LEU A 1 183 ? -0.341 15.506 -6.141 1.00 86.19 183 LEU A C 1
ATOM 1547 O O . LEU A 1 183 ? -0.987 14.600 -5.608 1.00 86.19 183 LEU A O 1
ATOM 1551 N N . VAL A 1 184 ? 0.837 15.910 -5.658 1.00 86.31 184 VAL A N 1
ATOM 1552 C CA . VAL A 1 184 ? 1.455 15.331 -4.453 1.00 86.31 184 VAL A CA 1
ATOM 1553 C C . VAL A 1 184 ? 0.607 15.620 -3.212 1.00 86.31 184 VAL A C 1
ATOM 1555 O O . VAL A 1 184 ? 0.296 14.699 -2.449 1.00 86.31 184 VAL A O 1
ATOM 1558 N N . ALA A 1 185 ? 0.172 16.869 -3.030 1.00 86.44 185 ALA A N 1
ATOM 1559 C CA . ALA A 1 185 ? -0.701 17.269 -1.930 1.00 86.44 185 ALA A CA 1
ATOM 1560 C C . ALA A 1 185 ? -2.035 16.503 -1.964 1.00 86.44 185 ALA A C 1
ATOM 1562 O O . ALA A 1 185 ? -2.503 16.003 -0.936 1.00 86.44 185 ALA A O 1
ATOM 1563 N N . TYR A 1 186 ? -2.612 16.330 -3.156 1.00 87.56 186 TYR A N 1
ATOM 1564 C CA . TYR A 1 186 ? -3.825 15.544 -3.348 1.00 87.56 186 TYR A CA 1
ATOM 1565 C C . TYR A 1 186 ? -3.617 14.061 -3.017 1.00 87.56 186 TYR A C 1
ATOM 1567 O O . TYR A 1 186 ? -4.429 13.457 -2.312 1.00 87.56 186 TYR A O 1
ATOM 1575 N N . GLY A 1 187 ? -2.495 13.478 -3.442 1.00 85.44 187 GLY A N 1
ATOM 1576 C CA . GLY A 1 187 ? -2.116 12.111 -3.088 1.00 85.44 187 GLY A CA 1
ATOM 1577 C C . GLY A 1 187 ? -2.001 11.909 -1.574 1.00 85.44 187 GLY A C 1
ATOM 1578 O O . GLY A 1 187 ? -2.518 10.926 -1.035 1.00 85.44 187 GLY A O 1
ATOM 1579 N N . TYR A 1 188 ? -1.396 12.866 -0.865 1.00 85.06 188 TYR A N 1
ATOM 1580 C CA . TYR A 1 188 ? -1.306 12.846 0.597 1.00 85.06 188 TYR A CA 1
ATOM 1581 C C . TYR A 1 188 ? -2.682 12.966 1.273 1.00 85.06 188 TYR A C 1
ATOM 1583 O O . TYR A 1 188 ? -2.997 12.216 2.208 1.00 85.06 188 TYR A O 1
ATOM 1591 N N . TYR A 1 189 ? -3.537 13.858 0.765 1.00 88.19 189 TYR A N 1
ATOM 1592 C CA . TYR A 1 189 ? -4.922 13.989 1.213 1.00 88.19 189 TYR A CA 1
ATOM 1593 C C . TYR A 1 189 ? -5.690 12.668 1.065 1.00 88.19 189 TYR A C 1
ATOM 1595 O O . TYR A 1 189 ? -6.313 12.204 2.025 1.00 88.19 189 TYR A O 1
ATOM 1603 N N . LEU A 1 190 ? -5.602 12.020 -0.101 1.00 86.69 190 LEU A N 1
ATOM 1604 C CA . LEU A 1 190 ? -6.253 10.735 -0.353 1.00 86.69 190 LEU A CA 1
ATOM 1605 C C . LEU A 1 190 ? -5.727 9.635 0.566 1.00 86.69 190 LEU A C 1
ATOM 1607 O O . LEU A 1 190 ? -6.524 8.888 1.133 1.00 86.69 190 LEU A O 1
ATOM 1611 N N . LYS A 1 191 ? -4.405 9.560 0.768 1.00 83.38 191 LYS A N 1
ATOM 1612 C CA . LYS A 1 191 ? -3.790 8.594 1.690 1.00 83.38 191 LYS A CA 1
ATOM 1613 C C . LYS A 1 191 ? -4.373 8.721 3.098 1.00 83.38 191 LYS A C 1
ATOM 1615 O O . LYS A 1 191 ? -4.674 7.711 3.728 1.00 83.38 191 LYS A O 1
ATOM 1620 N N . THR A 1 192 ? -4.575 9.950 3.569 1.00 82.19 192 THR A N 1
ATOM 1621 C CA . THR A 1 192 ? -5.159 10.216 4.890 1.00 82.19 192 THR A CA 1
ATOM 1622 C C . THR A 1 192 ? -6.648 9.886 4.923 1.00 82.19 192 THR A C 1
ATOM 1624 O O . THR A 1 192 ? -7.106 9.215 5.842 1.00 82.19 192 THR A O 1
ATOM 1627 N N . LYS A 1 193 ? -7.407 10.303 3.903 1.00 84.88 193 LYS A N 1
ATOM 1628 C CA . LYS A 1 193 ? -8.859 10.099 3.831 1.00 84.88 193 LYS A CA 1
ATOM 1629 C C . LYS A 1 193 ? -9.246 8.626 3.714 1.00 84.88 193 LYS A C 1
ATOM 1631 O O . LYS A 1 193 ? -10.219 8.201 4.326 1.00 84.88 193 LYS A O 1
ATOM 1636 N N . LEU A 1 194 ? -8.496 7.845 2.942 1.00 86.25 194 LEU A N 1
ATOM 1637 C CA . LEU A 1 194 ? -8.839 6.458 2.626 1.00 86.25 194 LEU A CA 1
ATOM 1638 C C . LEU A 1 194 ? -8.237 5.437 3.604 1.00 86.25 194 LEU A C 1
ATOM 1640 O O . LEU A 1 194 ? -8.465 4.240 3.436 1.00 86.25 194 LEU A O 1
ATOM 1644 N N . ARG A 1 195 ? -7.499 5.870 4.634 1.00 83.81 195 ARG A N 1
ATOM 1645 C CA . ARG A 1 195 ? -6.723 4.977 5.517 1.00 83.81 195 ARG A CA 1
ATOM 1646 C C . ARG A 1 195 ? -7.545 3.900 6.234 1.00 83.81 195 ARG A C 1
ATOM 1648 O O . ARG A 1 195 ? -7.028 2.822 6.490 1.00 83.81 195 ARG A O 1
ATOM 1655 N N . TYR A 1 196 ? -8.817 4.172 6.527 1.00 84.50 196 TYR A N 1
ATOM 1656 C CA . TYR A 1 196 ? -9.704 3.242 7.239 1.00 84.50 196 TYR A CA 1
ATOM 1657 C C . TYR A 1 196 ? -10.531 2.345 6.318 1.00 84.50 196 TYR A C 1
ATOM 1659 O O . TYR A 1 196 ? -11.145 1.391 6.780 1.00 84.50 196 TYR A O 1
ATOM 1667 N N . THR A 1 197 ? -10.556 2.636 5.014 1.00 85.06 197 THR A N 1
ATOM 1668 C CA . THR A 1 197 ? -11.497 2.014 4.066 1.00 85.06 197 THR A CA 1
ATOM 1669 C C . THR A 1 197 ? -11.420 0.499 4.031 1.00 85.06 197 THR A C 1
ATOM 1671 O O . THR A 1 197 ? -12.441 -0.156 3.861 1.00 85.06 197 THR A O 1
ATOM 1674 N N . TYR A 1 198 ? -10.223 -0.060 4.192 1.00 83.38 198 TYR A N 1
ATOM 1675 C CA . TYR A 1 198 ? -10.042 -1.500 4.137 1.00 83.38 198 TYR A CA 1
ATOM 1676 C C . TYR A 1 198 ? -10.523 -2.209 5.409 1.00 83.38 198 TYR A C 1
ATOM 1678 O O . TYR A 1 198 ? -11.141 -3.259 5.303 1.00 83.38 198 TYR A O 1
ATOM 1686 N N . PHE A 1 199 ? -10.287 -1.639 6.593 1.00 83.44 199 PHE A N 1
ATOM 1687 C CA . PHE A 1 199 ? -10.786 -2.222 7.845 1.00 83.44 199 PHE A CA 1
ATOM 1688 C C . PHE A 1 199 ? -12.306 -2.120 7.928 1.00 83.44 199 PHE A C 1
ATOM 1690 O O . PHE A 1 199 ? -12.963 -3.109 8.196 1.00 83.44 199 PHE A O 1
ATOM 1697 N N . ILE A 1 200 ? -12.880 -0.991 7.501 1.00 84.62 200 ILE A N 1
ATOM 1698 C CA . ILE A 1 200 ? -14.336 -0.864 7.333 1.00 84.62 200 ILE A CA 1
ATOM 1699 C C . ILE A 1 200 ? -14.872 -1.919 6.356 1.00 84.62 200 ILE A C 1
ATOM 1701 O O . ILE A 1 200 ? -15.939 -2.480 6.578 1.00 84.62 200 ILE A O 1
ATOM 1705 N N . PHE A 1 201 ? -14.151 -2.184 5.260 1.00 85.00 201 PHE A N 1
ATOM 1706 C CA . PHE A 1 201 ? -14.526 -3.239 4.321 1.00 85.00 201 PHE A CA 1
ATOM 1707 C C . PHE A 1 201 ? -14.497 -4.622 4.981 1.00 85.00 201 PHE A C 1
ATOM 1709 O O . PHE A 1 201 ? -15.431 -5.381 4.745 1.00 85.00 201 PHE A O 1
ATOM 1716 N N . LEU A 1 202 ? -13.480 -4.937 5.793 1.00 83.25 202 LEU A N 1
ATOM 1717 C CA . LEU A 1 202 ? -13.420 -6.196 6.540 1.00 83.25 202 LEU A CA 1
ATOM 1718 C C . LEU A 1 202 ? -14.580 -6.306 7.534 1.00 83.25 202 LEU A C 1
ATOM 1720 O O . LEU A 1 202 ? -15.339 -7.262 7.433 1.00 83.25 202 LEU A O 1
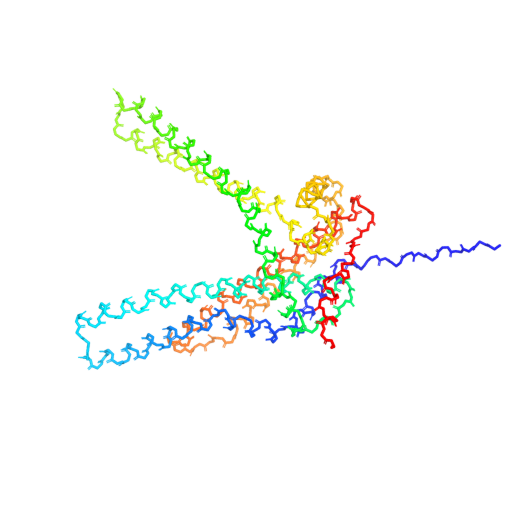ATOM 1724 N N . ASP A 1 203 ? -14.804 -5.315 8.395 1.00 78.50 203 ASP A N 1
ATOM 1725 C CA . ASP A 1 203 ? -15.871 -5.337 9.409 1.00 78.50 203 ASP A CA 1
ATOM 1726 C C . ASP A 1 203 ? -17.258 -5.532 8.782 1.00 78.50 203 ASP A C 1
ATOM 1728 O O . ASP A 1 203 ? -18.089 -6.297 9.266 1.00 78.50 203 ASP A O 1
ATOM 1732 N N . LYS A 1 204 ? -17.500 -4.897 7.632 1.00 78.94 204 LYS A N 1
ATOM 1733 C CA . LYS A 1 204 ? -18.793 -4.943 6.941 1.00 78.94 204 LYS A CA 1
ATOM 1734 C C . LYS A 1 204 ? -18.936 -6.072 5.928 1.00 78.94 204 LYS A C 1
ATOM 1736 O O . LYS A 1 204 ? -20.014 -6.242 5.348 1.00 78.94 204 LYS A O 1
ATOM 1741 N N . PHE A 1 205 ? -17.894 -6.853 5.682 1.00 77.25 205 PHE A N 1
ATOM 1742 C CA . PHE A 1 205 ? -17.917 -7.884 4.656 1.00 77.25 205 PHE A CA 1
ATOM 1743 C C . PHE A 1 205 ? -19.000 -8.953 4.923 1.00 77.25 205 PHE A C 1
ATOM 1745 O O . PHE A 1 205 ? -19.123 -9.482 6.023 1.00 77.25 205 PHE A O 1
ATOM 1752 N N . GLY A 1 206 ? -19.821 -9.278 3.920 1.00 69.56 206 GLY A N 1
ATOM 1753 C CA . GLY A 1 206 ? -20.916 -10.253 4.060 1.00 69.56 206 GLY A CA 1
ATOM 1754 C C . GLY A 1 206 ? -22.179 -9.729 4.759 1.00 69.56 206 GLY A C 1
ATOM 1755 O O . GLY A 1 206 ? -23.178 -10.438 4.804 1.00 69.56 206 GLY A O 1
ATOM 1756 N N . THR A 1 207 ? -22.177 -8.487 5.252 1.00 71.00 207 THR A N 1
ATOM 1757 C CA . THR A 1 207 ? -23.406 -7.797 5.682 1.00 71.00 207 THR A CA 1
ATOM 1758 C C . THR A 1 207 ? -24.077 -7.127 4.478 1.00 71.00 207 THR A C 1
ATOM 1760 O O . THR A 1 207 ? -23.401 -6.773 3.511 1.00 71.00 207 THR A O 1
ATOM 1763 N N . ALA A 1 208 ? -25.393 -6.887 4.524 1.00 63.53 208 ALA A N 1
ATOM 1764 C CA . ALA A 1 208 ? -26.140 -6.167 3.476 1.00 63.53 208 ALA A CA 1
ATOM 1765 C C . ALA A 1 208 ? -25.804 -4.656 3.405 1.00 63.53 208 ALA A C 1
ATOM 1767 O O . ALA A 1 208 ? -26.624 -3.826 3.012 1.00 63.53 208 ALA A O 1
ATOM 1768 N N . SER A 1 209 ? -24.603 -4.266 3.830 1.00 62.16 209 SER A N 1
ATOM 1769 C CA . SER A 1 209 ? -24.176 -2.879 3.886 1.00 62.16 209 SER A CA 1
ATOM 1770 C C . SER A 1 209 ? -23.815 -2.362 2.494 1.00 62.16 209 SER A C 1
ATOM 1772 O O . SER A 1 209 ? -23.008 -2.923 1.750 1.00 62.16 209 SER A O 1
ATOM 1774 N N . SER A 1 210 ? -24.433 -1.243 2.123 1.00 72.25 210 SER A N 1
ATOM 1775 C CA . SER A 1 210 ? -24.152 -0.588 0.851 1.00 72.25 210 SER A CA 1
ATOM 1776 C C . SER A 1 210 ? -22.784 0.105 0.871 1.00 72.25 210 SER A C 1
ATOM 1778 O O . SER A 1 210 ? -22.316 0.590 1.903 1.00 72.25 210 SER A O 1
ATOM 1780 N N . TYR A 1 211 ? -22.165 0.251 -0.304 1.00 78.19 211 TYR A N 1
ATOM 1781 C CA . TYR A 1 211 ? -20.927 1.028 -0.480 1.00 78.19 211 TYR A CA 1
ATOM 1782 C C . TYR A 1 211 ? -21.035 2.452 0.098 1.00 78.19 211 TYR A C 1
ATOM 1784 O O . TYR A 1 211 ? -20.070 2.984 0.640 1.00 78.19 211 TYR A O 1
ATOM 1792 N N . LYS A 1 212 ? -22.228 3.061 0.038 1.00 80.06 212 LYS A N 1
ATOM 1793 C CA . LYS A 1 212 ? -22.503 4.376 0.631 1.00 80.06 212 LYS A CA 1
ATOM 1794 C C . LYS A 1 212 ? -22.335 4.361 2.157 1.00 80.06 212 LYS A C 1
ATOM 1796 O O . LYS A 1 212 ? -21.667 5.243 2.686 1.00 80.06 212 LYS A O 1
ATOM 1801 N N . SER A 1 213 ? -22.840 3.329 2.835 1.00 82.00 213 SER A N 1
ATOM 1802 C CA . SER A 1 213 ? -22.690 3.161 4.288 1.00 82.00 213 SER A CA 1
ATOM 1803 C C . SER A 1 213 ? -21.221 3.043 4.717 1.00 82.00 213 SER A C 1
ATOM 1805 O O . SER A 1 213 ? -20.821 3.617 5.729 1.00 82.00 213 SER A O 1
ATOM 1807 N N . MET A 1 214 ? -20.388 2.346 3.937 1.00 84.06 214 MET A N 1
ATOM 1808 C CA . MET A 1 214 ? -18.944 2.248 4.211 1.00 84.06 214 MET A CA 1
ATOM 1809 C C . MET A 1 214 ? -18.246 3.614 4.100 1.00 84.06 214 MET A C 1
ATOM 1811 O O . MET A 1 214 ? -17.355 3.933 4.886 1.00 84.06 214 MET A O 1
ATOM 1815 N N . LEU A 1 215 ? -18.662 4.453 3.146 1.00 84.81 215 LEU A N 1
ATOM 1816 C CA . LEU A 1 215 ? -18.110 5.800 2.980 1.00 84.81 215 LEU A CA 1
ATOM 1817 C C . LEU A 1 215 ? -18.561 6.768 4.076 1.00 84.81 215 LEU A C 1
ATOM 1819 O O . LEU A 1 215 ? -17.777 7.611 4.511 1.00 84.81 215 LEU A O 1
ATOM 1823 N N . GLU A 1 216 ? -19.808 6.660 4.523 1.00 86.00 216 GLU A N 1
ATOM 1824 C CA . GLU A 1 216 ? -20.311 7.437 5.657 1.00 86.00 216 GLU A CA 1
ATOM 1825 C C . GLU A 1 216 ? -19.545 7.095 6.936 1.00 86.00 216 GLU A C 1
ATOM 1827 O O . GLU A 1 216 ? -19.099 7.997 7.644 1.00 86.00 216 GLU A O 1
ATOM 1832 N N . GLU A 1 217 ? -19.304 5.809 7.187 1.00 85.75 217 GLU A N 1
ATOM 1833 C CA . GLU A 1 217 ? -18.487 5.368 8.317 1.00 85.75 217 GLU A CA 1
ATOM 1834 C C . GLU A 1 217 ? -17.043 5.869 8.221 1.00 85.75 217 GLU A C 1
ATOM 1836 O O . GLU A 1 217 ? -16.508 6.403 9.193 1.00 85.75 217 GLU A O 1
ATOM 1841 N N . MET A 1 218 ? -16.434 5.803 7.035 1.00 89.00 218 MET A N 1
ATOM 1842 C CA . MET A 1 218 ? -15.103 6.363 6.798 1.00 89.00 218 MET A CA 1
ATOM 1843 C C . MET A 1 218 ? -15.053 7.858 7.141 1.00 89.00 218 MET A C 1
ATOM 1845 O O . MET A 1 218 ? -14.105 8.317 7.779 1.00 89.00 218 MET A O 1
ATOM 1849 N N . ASN A 1 219 ? -16.064 8.629 6.734 1.00 86.94 219 ASN A N 1
ATOM 1850 C CA . ASN A 1 219 ? -16.127 10.057 7.033 1.00 86.94 219 ASN A CA 1
ATOM 1851 C C . ASN A 1 219 ? -16.301 10.320 8.536 1.00 86.94 219 ASN A C 1
ATOM 1853 O O . ASN A 1 219 ? -15.621 11.199 9.064 1.00 86.94 219 ASN A O 1
ATOM 1857 N N . LYS A 1 220 ? -17.138 9.541 9.235 1.00 86.75 220 LYS A N 1
ATOM 1858 C CA . LYS A 1 220 ? -17.304 9.640 10.696 1.00 86.75 220 LYS A CA 1
ATOM 1859 C C . LYS A 1 220 ? -15.984 9.399 11.431 1.00 86.75 220 LYS A C 1
ATOM 1861 O O . LYS A 1 220 ? -15.557 10.246 12.213 1.00 86.75 220 LYS A O 1
ATOM 1866 N N . LEU A 1 221 ? -15.295 8.304 11.110 1.00 86.44 221 LEU A N 1
ATOM 1867 C CA . LEU A 1 221 ? -14.011 7.950 11.726 1.00 86.44 221 LEU A CA 1
ATOM 1868 C C . LEU A 1 221 ? -12.928 9.000 11.437 1.00 86.44 221 LEU A C 1
ATOM 1870 O O . LEU A 1 221 ? -12.172 9.393 12.326 1.00 86.44 221 LEU A O 1
ATOM 1874 N N . ASN A 1 222 ? -12.877 9.516 10.206 1.00 86.06 222 ASN A N 1
ATOM 1875 C CA . ASN A 1 222 ? -11.953 10.592 9.850 1.00 86.06 222 ASN A CA 1
ATOM 1876 C C . ASN A 1 222 ? -12.248 11.897 10.596 1.00 86.06 222 ASN A C 1
ATOM 1878 O O . ASN A 1 222 ? -11.308 12.603 10.957 1.00 86.06 222 ASN A O 1
ATOM 1882 N N . ASN A 1 223 ? -13.514 12.232 10.838 1.00 86.19 223 ASN A N 1
ATOM 1883 C CA . ASN A 1 223 ? -13.868 13.451 11.562 1.00 86.19 223 ASN A CA 1
ATOM 1884 C C . ASN A 1 223 ? -13.411 13.384 13.021 1.00 86.19 223 ASN A C 1
ATOM 1886 O O . ASN A 1 223 ? -12.752 14.309 13.490 1.00 86.19 223 ASN A O 1
ATOM 1890 N N . VAL A 1 224 ? -13.658 12.264 13.702 1.00 83.94 224 VAL A N 1
ATOM 1891 C CA . VAL A 1 224 ? -13.228 12.079 15.098 1.00 83.94 224 VAL A CA 1
ATOM 1892 C C . VAL A 1 224 ? -11.710 12.098 15.232 1.00 83.94 224 VAL A C 1
ATOM 1894 O O . VAL A 1 224 ? -11.171 12.740 16.131 1.00 83.94 224 VAL A O 1
ATOM 1897 N N . SER A 1 225 ? -11.004 11.505 14.272 1.00 77.06 225 SER A N 1
ATOM 1898 C CA . SER A 1 225 ? -9.541 11.473 14.282 1.00 77.06 225 SER A CA 1
ATOM 1899 C C . SER A 1 225 ? -8.842 12.833 14.142 1.00 77.06 225 SER A C 1
ATOM 1901 O O . SER A 1 225 ? -7.631 12.930 14.336 1.00 77.06 225 SER A O 1
ATOM 1903 N N . LYS A 1 226 ? -9.583 13.883 13.763 1.00 80.25 226 LYS A N 1
ATOM 1904 C CA . LYS A 1 226 ? -9.070 15.257 13.692 1.00 80.25 226 LYS A CA 1
ATOM 1905 C C . LYS A 1 226 ? -9.188 15.997 15.023 1.00 80.25 226 LYS A C 1
ATOM 1907 O O . LYS A 1 226 ? -8.555 17.040 15.164 1.00 80.25 226 LYS A O 1
ATOM 1912 N N . SER A 1 227 ? -9.986 15.489 15.965 1.00 79.31 227 SER A N 1
ATOM 1913 C CA . SER A 1 227 ? -10.200 16.137 17.259 1.00 79.31 227 SER A CA 1
ATOM 1914 C C . SER A 1 227 ? -8.920 16.166 18.102 1.00 79.31 227 SER A C 1
ATOM 1916 O O . SER A 1 227 ? -8.100 15.246 18.067 1.00 79.31 227 SER A O 1
ATOM 1918 N N . GLU A 1 228 ? -8.752 17.228 18.889 1.00 74.31 228 GLU A N 1
ATOM 1919 C CA . GLU A 1 228 ? -7.624 17.352 19.821 1.00 74.31 228 GLU A CA 1
ATOM 1920 C C . GLU A 1 228 ? -7.676 16.287 20.923 1.00 74.31 228 GLU A C 1
ATOM 1922 O O . GLU A 1 228 ? -6.639 15.759 21.321 1.00 74.31 228 GLU A O 1
ATOM 1927 N N . THR A 1 229 ? -8.878 15.899 21.357 1.00 71.25 229 THR A N 1
ATOM 1928 C CA . THR A 1 229 ? -9.090 14.791 22.298 1.00 71.25 229 THR A CA 1
ATOM 1929 C C . THR A 1 229 ? -8.529 13.487 21.746 1.00 71.25 229 THR A C 1
ATOM 1931 O O . THR A 1 229 ? -7.779 12.801 22.442 1.00 71.25 229 THR A O 1
ATOM 1934 N N . PHE A 1 230 ? -8.794 13.194 20.468 1.00 73.62 230 PHE A N 1
ATOM 1935 C CA . PHE A 1 230 ? -8.254 12.010 19.815 1.00 73.62 230 PHE A CA 1
ATOM 1936 C C . PHE A 1 230 ? -6.723 12.038 19.781 1.00 73.62 230 PHE A C 1
ATOM 1938 O O . PHE A 1 230 ? -6.082 11.061 20.149 1.00 73.62 230 PHE A O 1
ATOM 1945 N N . LYS A 1 231 ? -6.112 13.162 19.384 1.00 74.50 231 LYS A N 1
ATOM 1946 C CA . LYS A 1 231 ? -4.644 13.281 19.329 1.00 74.50 231 LYS A CA 1
ATOM 1947 C C . LYS A 1 231 ? -4.006 13.115 20.706 1.00 74.50 231 LYS A C 1
ATOM 1949 O O . LYS A 1 231 ? -3.031 12.382 20.834 1.00 74.50 231 LYS A O 1
ATOM 1954 N N . LYS A 1 232 ? -4.559 13.766 21.733 1.00 67.31 232 LYS A N 1
ATOM 1955 C CA . LYS A 1 232 ? -4.062 13.672 23.113 1.00 67.31 232 LYS A CA 1
ATOM 1956 C C . LYS A 1 232 ? -4.168 12.249 23.646 1.00 67.31 232 LYS A C 1
ATOM 1958 O O . LYS A 1 232 ? -3.186 11.721 24.153 1.00 67.31 232 LYS A O 1
ATOM 1963 N N . SER A 1 233 ? -5.325 11.614 23.481 1.00 64.00 233 SER A N 1
ATOM 1964 C CA . SER A 1 233 ? -5.547 10.242 23.935 1.00 64.00 233 SER A CA 1
ATOM 1965 C C . SER A 1 233 ? -4.674 9.240 23.172 1.00 64.00 233 SER A C 1
ATOM 1967 O O . SER A 1 233 ? -4.074 8.361 23.788 1.00 64.00 233 SER A O 1
ATOM 1969 N N . LEU A 1 234 ? -4.473 9.439 21.865 1.00 67.50 234 LEU A N 1
ATOM 1970 C CA . LEU A 1 234 ? -3.530 8.660 21.064 1.00 67.50 234 LEU A CA 1
ATOM 1971 C C . LEU A 1 234 ? -2.088 8.806 21.576 1.00 67.50 234 LEU A C 1
ATOM 1973 O O . LEU A 1 234 ? -1.406 7.804 21.746 1.00 67.50 234 LEU A O 1
ATOM 1977 N N . ILE A 1 235 ? -1.620 10.028 21.853 1.00 66.88 235 ILE A N 1
ATOM 1978 C CA . ILE A 1 235 ? -0.257 10.286 22.354 1.00 66.88 235 ILE A CA 1
ATOM 1979 C C . ILE A 1 235 ? -0.046 9.657 23.737 1.00 66.88 235 ILE A C 1
ATOM 1981 O O . ILE A 1 235 ? 0.969 8.994 23.954 1.00 66.88 235 ILE A O 1
ATOM 1985 N N . LEU A 1 236 ? -1.013 9.821 24.643 1.00 65.62 236 LEU A N 1
ATOM 1986 C CA . LEU A 1 236 ? -0.985 9.230 25.985 1.00 65.62 236 LEU A CA 1
ATOM 1987 C C . LEU A 1 236 ? -0.986 7.697 25.936 1.00 65.62 236 LEU A C 1
ATOM 1989 O O . LEU A 1 236 ? -0.314 7.053 26.734 1.00 65.62 236 LEU A O 1
ATOM 1993 N N . SER A 1 237 ? -1.713 7.125 24.975 1.00 60.16 237 SER A N 1
ATOM 1994 C CA . SER A 1 237 ? -1.855 5.680 24.794 1.00 60.16 237 SER A CA 1
ATOM 1995 C C . SER A 1 237 ? -0.657 5.031 24.097 1.00 60.16 237 SER A C 1
ATOM 1997 O O . SER A 1 237 ? -0.306 3.894 24.402 1.00 60.16 237 SER A O 1
ATOM 1999 N N . ILE A 1 238 ? -0.042 5.729 23.139 1.00 59.91 238 ILE A N 1
ATOM 2000 C CA . ILE A 1 238 ? 1.068 5.208 22.338 1.00 59.91 238 ILE A CA 1
ATOM 2001 C C . ILE A 1 238 ? 2.391 5.356 23.103 1.00 59.91 238 ILE A C 1
ATOM 2003 O O . ILE A 1 238 ? 3.145 4.389 23.175 1.00 59.91 238 ILE A O 1
ATOM 2007 N N . GLY A 1 239 ? 2.675 6.499 23.736 1.00 55.50 239 GLY A N 1
ATOM 2008 C CA . GLY A 1 239 ? 3.957 6.742 24.415 1.00 55.50 239 GLY A CA 1
ATOM 2009 C C . GLY A 1 239 ? 5.184 6.704 23.475 1.00 55.50 239 GLY A C 1
ATOM 2010 O O . GLY A 1 239 ? 5.176 6.089 22.412 1.00 55.50 239 GLY A O 1
ATOM 2011 N N . ALA A 1 240 ? 6.288 7.356 23.853 1.00 47.28 240 ALA A N 1
ATOM 2012 C CA . ALA A 1 240 ? 7.493 7.441 23.009 1.00 47.28 240 ALA A CA 1
ATOM 2013 C C . ALA A 1 240 ? 8.168 6.075 22.733 1.00 47.28 240 ALA A C 1
ATOM 2015 O O . ALA A 1 240 ? 8.802 5.888 21.696 1.00 47.28 240 ALA A O 1
ATOM 2016 N N . ASN A 1 241 ? 7.990 5.094 23.625 1.00 44.47 241 ASN A N 1
ATOM 2017 C CA . ASN A 1 241 ? 8.664 3.794 23.543 1.00 44.47 241 ASN A CA 1
ATOM 2018 C C . ASN A 1 241 ? 8.065 2.840 22.492 1.00 44.47 241 ASN A C 1
ATOM 2020 O O . ASN A 1 241 ? 8.787 2.001 21.962 1.00 44.47 241 ASN A O 1
ATOM 2024 N N . SER A 1 242 ? 6.782 2.970 22.142 1.00 48.75 242 SER A N 1
ATOM 2025 C CA . SER A 1 242 ? 6.137 2.091 21.149 1.00 48.75 242 SER A CA 1
ATOM 2026 C C . SER A 1 242 ? 6.501 2.446 19.702 1.00 48.75 242 SER A C 1
ATOM 2028 O O . SER A 1 242 ? 6.577 1.566 18.843 1.00 48.75 242 SER A O 1
ATOM 2030 N N . LEU A 1 243 ? 6.806 3.721 19.429 1.00 42.53 243 LEU A N 1
ATOM 2031 C CA . LEU A 1 243 ? 7.315 4.175 18.130 1.00 42.53 243 LEU A CA 1
ATOM 2032 C C . LEU A 1 243 ? 8.702 3.584 17.839 1.00 42.53 243 LEU A C 1
ATOM 2034 O O . LEU A 1 243 ? 8.979 3.209 16.699 1.00 42.53 243 LEU A O 1
ATOM 2038 N N . ASN A 1 244 ? 9.529 3.408 18.876 1.00 43.38 244 ASN A N 1
ATOM 2039 C CA . ASN A 1 244 ? 10.809 2.710 18.768 1.00 43.38 244 ASN A CA 1
ATOM 2040 C C . ASN A 1 244 ? 10.635 1.225 18.436 1.00 43.38 244 ASN A C 1
ATOM 2042 O O . ASN A 1 244 ? 11.423 0.709 17.654 1.00 43.38 244 ASN A O 1
ATOM 2046 N N . SER A 1 245 ? 9.589 0.552 18.926 1.00 45.41 245 SER A N 1
ATOM 2047 C CA . SER A 1 245 ? 9.288 -0.837 18.545 1.00 45.41 245 SER A CA 1
ATOM 2048 C C . SER A 1 245 ? 8.825 -0.962 17.087 1.00 45.41 245 SER A C 1
ATOM 2050 O O . SER A 1 245 ? 9.197 -1.916 16.414 1.00 45.41 245 SER A O 1
ATOM 2052 N N . ILE A 1 246 ? 8.074 0.012 16.551 1.00 41.88 246 ILE A N 1
ATOM 2053 C CA . ILE A 1 246 ? 7.706 0.057 15.118 1.00 41.88 246 ILE A CA 1
ATOM 2054 C C . ILE A 1 246 ? 8.953 0.262 14.251 1.00 41.88 246 ILE A C 1
ATOM 2056 O O . ILE A 1 246 ? 9.133 -0.424 13.241 1.00 41.88 246 ILE A O 1
ATOM 2060 N N . ALA A 1 247 ? 9.826 1.186 14.658 1.00 40.62 247 ALA A N 1
ATOM 2061 C CA . ALA A 1 247 ? 11.100 1.421 13.994 1.00 40.62 247 ALA A CA 1
ATOM 2062 C C . ALA A 1 247 ? 12.006 0.184 14.083 1.00 40.62 247 ALA A C 1
ATOM 2064 O O . ALA A 1 247 ? 12.544 -0.233 13.066 1.00 40.62 247 ALA A O 1
ATOM 2065 N N . GLN A 1 248 ? 12.105 -0.464 15.247 1.00 48.47 248 GLN A N 1
ATOM 2066 C CA . GLN A 1 248 ? 12.875 -1.693 15.447 1.00 48.47 248 GLN A CA 1
ATOM 2067 C C . GLN A 1 248 ? 12.310 -2.875 14.661 1.00 48.47 248 GLN A C 1
ATOM 2069 O O . GLN A 1 248 ? 13.089 -3.587 14.056 1.00 48.47 248 GLN A O 1
ATOM 2074 N N . LEU A 1 249 ? 10.992 -3.061 14.558 1.00 48.44 249 LEU A N 1
ATOM 2075 C CA . LEU A 1 249 ? 10.401 -4.124 13.730 1.00 48.44 249 LEU A CA 1
ATOM 2076 C C . LEU A 1 249 ? 10.691 -3.924 12.237 1.00 48.44 249 LEU A C 1
ATOM 2078 O O . LEU A 1 249 ? 10.968 -4.890 11.518 1.00 48.44 249 LEU A O 1
ATOM 2082 N N . ALA A 1 250 ? 10.660 -2.673 11.768 1.00 43.91 250 ALA A N 1
ATOM 2083 C CA . ALA A 1 250 ? 11.098 -2.331 10.421 1.00 43.91 250 ALA A CA 1
ATOM 2084 C C . ALA A 1 250 ? 12.608 -2.584 10.257 1.00 43.91 250 ALA A C 1
ATOM 2086 O O . ALA A 1 250 ? 13.009 -3.241 9.300 1.00 43.91 250 ALA A O 1
ATOM 2087 N N . ILE A 1 251 ? 13.430 -2.148 11.216 1.00 45.84 251 ILE A N 1
ATOM 2088 C CA . ILE A 1 251 ? 14.894 -2.280 11.209 1.00 45.84 251 ILE A CA 1
ATOM 2089 C C . ILE A 1 251 ? 15.352 -3.739 11.345 1.00 45.84 251 ILE A C 1
ATOM 2091 O O . ILE A 1 251 ? 16.285 -4.119 10.659 1.00 45.84 251 ILE A O 1
ATOM 2095 N N . GLU A 1 252 ? 14.709 -4.585 12.149 1.00 45.53 252 GLU A N 1
ATOM 2096 C CA . GLU A 1 252 ? 15.025 -6.012 12.320 1.00 45.53 252 GLU A CA 1
ATOM 2097 C C . GLU A 1 252 ? 14.638 -6.824 11.081 1.00 45.53 252 GLU A C 1
ATOM 2099 O O . GLU A 1 252 ? 15.374 -7.717 10.659 1.00 45.53 252 GLU A O 1
ATOM 2104 N N . SER A 1 253 ? 13.517 -6.474 10.443 1.00 43.91 253 SER A N 1
ATOM 2105 C CA . SER A 1 253 ? 13.107 -7.069 9.166 1.00 43.91 253 SER A CA 1
ATOM 2106 C C . SER A 1 253 ? 14.048 -6.664 8.024 1.00 43.91 253 SER A C 1
ATOM 2108 O O . SER A 1 253 ? 14.362 -7.488 7.166 1.00 43.91 253 SER A O 1
ATOM 2110 N N . ILE A 1 254 ? 14.537 -5.417 8.039 1.00 40.53 254 ILE A N 1
ATOM 2111 C CA . ILE A 1 254 ? 15.567 -4.906 7.121 1.00 40.53 254 ILE A CA 1
ATOM 2112 C C . ILE A 1 254 ? 16.929 -5.559 7.422 1.00 40.53 254 ILE A C 1
ATOM 2114 O O . ILE A 1 254 ? 17.594 -6.038 6.512 1.00 40.53 254 ILE A O 1
ATOM 2118 N N . SER A 1 255 ? 17.312 -5.662 8.695 1.00 41.19 255 SER A N 1
ATOM 2119 C CA . SER A 1 255 ? 18.559 -6.260 9.192 1.00 41.19 255 SER A CA 1
ATOM 2120 C C . SER A 1 255 ? 18.660 -7.740 8.840 1.00 41.19 255 SER A C 1
ATOM 2122 O O . SER A 1 255 ? 19.702 -8.184 8.365 1.00 41.19 255 SER A O 1
ATOM 2124 N N . PHE A 1 256 ? 17.575 -8.508 8.962 1.00 45.62 256 PHE A N 1
ATOM 2125 C CA . PHE A 1 256 ? 17.559 -9.907 8.530 1.00 45.62 256 PHE A CA 1
ATOM 2126 C C . PHE A 1 256 ? 17.758 -10.049 7.008 1.00 45.62 256 PHE A C 1
ATOM 2128 O O . PHE A 1 256 ? 18.311 -11.043 6.547 1.00 45.62 256 PHE A O 1
ATOM 2135 N N . GLY A 1 257 ? 17.351 -9.039 6.232 1.00 39.69 257 GLY A N 1
ATOM 2136 C CA . GLY A 1 257 ? 17.582 -8.950 4.789 1.00 39.69 257 GLY A CA 1
ATOM 2137 C C . GLY A 1 257 ? 18.953 -8.395 4.381 1.00 39.69 257 GLY A C 1
ATOM 2138 O O . GLY A 1 257 ? 19.280 -8.461 3.203 1.00 39.69 257 GLY A O 1
ATOM 2139 N N . VAL A 1 258 ? 19.756 -7.869 5.314 1.00 41.22 258 VAL A N 1
ATOM 2140 C CA . VAL A 1 258 ? 21.050 -7.210 5.030 1.00 41.22 258 VAL A CA 1
ATOM 2141 C C . VAL A 1 258 ? 22.235 -7.936 5.690 1.00 41.22 258 VAL A C 1
ATOM 2143 O O . VAL A 1 258 ? 23.306 -8.026 5.097 1.00 41.22 258 VAL A O 1
ATOM 2146 N N . SER A 1 259 ? 22.058 -8.526 6.876 1.00 41.56 259 SER A N 1
ATOM 2147 C CA . SER A 1 259 ? 23.146 -9.100 7.694 1.00 41.56 259 SER A CA 1
ATOM 2148 C C . SER A 1 259 ? 23.667 -10.476 7.249 1.00 41.56 259 SER A C 1
ATOM 2150 O O . SER A 1 259 ? 24.731 -10.883 7.705 1.00 41.56 259 SER A O 1
ATOM 2152 N N . GLN A 1 260 ? 22.986 -11.186 6.340 1.00 44.38 260 GLN A N 1
ATOM 2153 C CA . GLN A 1 260 ? 23.460 -12.479 5.807 1.00 44.38 260 GLN A CA 1
ATOM 2154 C C . GLN A 1 260 ? 24.297 -12.380 4.517 1.00 44.38 260 GLN A C 1
ATOM 2156 O O . GLN A 1 260 ? 24.685 -13.407 3.966 1.00 44.38 260 GLN A O 1
ATOM 2161 N N . PHE A 1 261 ? 24.588 -11.178 4.007 1.00 54.94 261 PHE A N 1
ATOM 2162 C CA . PHE A 1 261 ? 24.914 -11.007 2.581 1.00 54.94 261 PHE A CA 1
ATOM 2163 C C . PHE A 1 261 ? 26.296 -10.403 2.297 1.00 54.94 261 PHE A C 1
ATOM 2165 O O . PHE A 1 261 ? 26.469 -9.616 1.368 1.00 54.94 261 PHE A O 1
ATOM 2172 N N . GLY A 1 262 ? 27.304 -10.813 3.070 1.00 37.56 262 GLY A N 1
ATOM 2173 C CA . GLY A 1 262 ? 28.706 -10.523 2.772 1.00 37.56 262 GLY A CA 1
ATOM 2174 C C . GLY A 1 262 ? 29.244 -11.379 1.614 1.00 37.56 262 GLY A C 1
ATOM 2175 O O . GLY A 1 262 ? 29.317 -12.597 1.725 1.00 37.56 262 GLY A O 1
ATOM 2176 N N . ASN A 1 263 ? 29.679 -10.723 0.533 1.00 43.12 263 ASN A N 1
ATOM 2177 C CA . ASN A 1 263 ? 30.649 -11.223 -0.459 1.00 43.12 263 ASN A CA 1
ATOM 2178 C C . ASN A 1 263 ? 30.256 -12.391 -1.397 1.00 43.12 263 ASN A C 1
ATOM 2180 O O . ASN A 1 263 ? 31.071 -13.264 -1.684 1.00 43.12 263 ASN A O 1
ATOM 2184 N N . THR A 1 264 ? 29.049 -12.396 -1.970 1.00 55.62 264 THR A N 1
ATOM 2185 C CA . THR A 1 264 ? 28.679 -13.363 -3.030 1.00 55.62 264 THR A CA 1
ATOM 2186 C C . THR A 1 264 ? 28.519 -12.700 -4.408 1.00 55.62 264 THR A C 1
ATOM 2188 O O . THR A 1 264 ? 28.075 -11.560 -4.515 1.00 55.62 264 THR A O 1
ATOM 2191 N N . GLY A 1 265 ? 28.951 -13.400 -5.471 1.00 63.34 265 GLY A N 1
ATOM 2192 C CA . GLY A 1 265 ? 29.179 -12.859 -6.825 1.00 63.34 265 GLY A CA 1
ATOM 2193 C C . GLY A 1 265 ? 27.986 -12.160 -7.506 1.00 63.34 265 GLY A C 1
ATOM 2194 O O . GLY A 1 265 ? 26.847 -12.256 -7.059 1.00 63.34 265 GLY A O 1
ATOM 2195 N N . LYS A 1 266 ? 28.242 -11.475 -8.638 1.00 68.81 266 LYS A N 1
ATOM 2196 C CA . LYS A 1 266 ? 27.304 -10.556 -9.337 1.00 68.81 266 LYS A CA 1
ATOM 2197 C C . LYS A 1 266 ? 25.869 -11.093 -9.515 1.00 68.81 266 LYS A C 1
ATOM 2199 O O . LYS A 1 266 ? 24.911 -10.342 -9.347 1.00 68.81 266 LYS A O 1
ATOM 2204 N N . MET A 1 267 ? 25.707 -12.378 -9.839 1.00 73.19 267 MET A N 1
ATOM 2205 C CA . MET A 1 267 ? 24.394 -13.024 -9.985 1.00 73.19 267 MET A CA 1
ATOM 2206 C C . MET A 1 267 ? 23.655 -13.136 -8.646 1.00 73.19 267 MET A C 1
ATOM 2208 O O . MET A 1 267 ? 22.501 -12.721 -8.543 1.00 73.19 267 MET A O 1
ATOM 2212 N N . VAL A 1 268 ? 24.329 -13.655 -7.615 1.00 74.06 268 VAL A N 1
ATOM 2213 C CA . VAL A 1 268 ? 23.770 -13.781 -6.263 1.00 74.06 268 VAL A CA 1
ATOM 2214 C C . VAL A 1 268 ? 23.438 -12.396 -5.711 1.00 74.06 268 VAL A C 1
ATOM 2216 O O . VAL A 1 268 ? 22.329 -12.198 -5.227 1.00 74.06 268 VAL A O 1
ATOM 2219 N N . GLY A 1 269 ? 24.317 -11.407 -5.896 1.00 71.31 269 GLY A N 1
ATOM 2220 C CA . GLY A 1 269 ? 24.055 -10.018 -5.512 1.00 71.31 269 GLY A CA 1
ATOM 2221 C C . GLY A 1 269 ? 22.781 -9.438 -6.145 1.00 71.31 269 GLY A C 1
ATOM 2222 O O . GLY A 1 269 ? 21.977 -8.817 -5.453 1.00 71.31 269 GLY A O 1
ATOM 2223 N N . ASN A 1 270 ? 22.534 -9.693 -7.435 1.00 71.62 270 ASN A N 1
ATOM 2224 C CA . ASN A 1 270 ? 21.319 -9.227 -8.115 1.00 71.62 270 ASN A CA 1
ATOM 2225 C C . ASN A 1 270 ? 20.043 -9.925 -7.622 1.00 71.62 270 ASN A C 1
ATOM 2227 O O . ASN A 1 270 ? 19.029 -9.256 -7.418 1.00 71.62 270 ASN A O 1
ATOM 2231 N N . ILE A 1 271 ? 20.090 -11.244 -7.412 1.00 79.19 271 ILE A N 1
ATOM 2232 C CA . ILE A 1 271 ? 18.968 -12.016 -6.853 1.00 79.19 271 ILE A CA 1
ATOM 2233 C C . ILE A 1 271 ? 18.632 -11.502 -5.450 1.00 79.19 271 ILE A C 1
ATOM 2235 O O . ILE A 1 271 ? 17.471 -11.212 -5.151 1.00 79.19 271 ILE A O 1
ATOM 2239 N N . MET A 1 272 ? 19.657 -11.330 -4.614 1.00 70.25 272 MET A N 1
ATOM 2240 C CA . MET A 1 272 ? 19.496 -10.850 -3.246 1.00 70.25 272 MET A CA 1
ATOM 2241 C C . MET A 1 272 ? 18.989 -9.413 -3.200 1.00 70.25 272 MET A C 1
ATOM 2243 O O . MET A 1 272 ? 18.133 -9.113 -2.374 1.00 70.25 272 MET A O 1
ATOM 2247 N N . ARG A 1 273 ? 19.422 -8.538 -4.116 1.00 76.88 273 ARG A N 1
ATOM 2248 C CA . ARG A 1 273 ? 18.890 -7.172 -4.223 1.00 76.88 273 ARG A CA 1
ATOM 2249 C C . ARG A 1 273 ? 17.385 -7.166 -4.487 1.00 76.88 273 ARG A C 1
ATOM 2251 O O . ARG A 1 273 ? 16.647 -6.533 -3.741 1.00 76.88 273 ARG A O 1
ATOM 2258 N N . VAL A 1 274 ? 16.918 -7.903 -5.500 1.00 79.44 274 VAL A N 1
ATOM 2259 C CA . VAL A 1 274 ? 15.481 -7.974 -5.832 1.00 79.44 274 VAL A CA 1
ATOM 2260 C C . VAL A 1 274 ? 14.667 -8.528 -4.663 1.00 79.44 274 VAL A C 1
ATOM 2262 O O . VAL A 1 274 ? 13.586 -8.023 -4.355 1.00 79.44 274 VAL A O 1
ATOM 2265 N N . TYR A 1 275 ? 15.193 -9.551 -3.991 1.00 78.69 275 TYR A N 1
ATOM 2266 C CA . TYR A 1 275 ? 14.548 -10.134 -2.822 1.00 78.69 275 TYR A CA 1
ATOM 2267 C C . TYR A 1 275 ? 14.509 -9.163 -1.631 1.00 78.69 275 TYR A C 1
ATOM 2269 O O . TYR A 1 275 ? 13.456 -8.980 -1.021 1.00 78.69 275 TYR A O 1
ATOM 2277 N N . GLY A 1 276 ? 15.633 -8.517 -1.314 1.00 68.94 276 GLY A N 1
ATOM 2278 C CA . GLY A 1 276 ? 15.779 -7.584 -0.197 1.00 68.94 276 GLY A CA 1
ATOM 2279 C C . GLY A 1 276 ? 14.940 -6.317 -0.359 1.00 68.94 276 GLY A C 1
ATOM 2280 O O . GLY A 1 276 ? 14.282 -5.891 0.591 1.00 68.94 276 GLY A O 1
ATOM 2281 N N . GLU A 1 277 ? 14.877 -5.758 -1.570 1.00 77.38 277 GLU A N 1
ATOM 2282 C CA . GLU A 1 277 ? 13.996 -4.629 -1.892 1.00 77.38 277 GLU A CA 1
ATOM 2283 C C . GLU A 1 277 ? 12.522 -4.983 -1.655 1.00 77.38 277 GLU A C 1
ATOM 2285 O O . GLU A 1 277 ? 11.772 -4.198 -1.065 1.00 77.38 277 GLU A O 1
ATOM 2290 N N . GLU A 1 278 ? 12.097 -6.182 -2.066 1.00 81.62 278 GLU A N 1
ATOM 2291 C CA . GLU A 1 278 ? 10.729 -6.629 -1.825 1.00 81.62 278 GLU A CA 1
ATOM 2292 C C . GLU A 1 278 ? 10.478 -6.927 -0.345 1.00 81.62 278 GLU A C 1
ATOM 2294 O O . GLU A 1 278 ? 9.436 -6.537 0.178 1.00 81.62 278 GLU A O 1
ATOM 2299 N N . ALA A 1 279 ? 11.422 -7.555 0.357 1.00 74.75 279 ALA A N 1
ATOM 2300 C CA . ALA A 1 279 ? 11.308 -7.819 1.789 1.00 74.75 279 ALA A CA 1
ATOM 2301 C C . ALA A 1 279 ? 11.147 -6.520 2.594 1.00 74.75 279 ALA A C 1
ATOM 2303 O O . ALA A 1 279 ? 10.218 -6.407 3.397 1.00 74.75 279 ALA A O 1
ATOM 2304 N N . SER A 1 280 ? 11.982 -5.515 2.312 1.00 69.19 280 SER A N 1
ATOM 2305 C CA . SER A 1 280 ? 11.892 -4.181 2.911 1.00 69.19 280 SER A CA 1
ATOM 2306 C C . SER A 1 280 ? 10.534 -3.535 2.627 1.00 69.19 280 SER A C 1
ATOM 2308 O O . SER A 1 280 ? 9.827 -3.121 3.549 1.00 69.19 280 SER A O 1
ATOM 2310 N N . ARG A 1 281 ? 10.082 -3.564 1.364 1.00 77.94 281 ARG A N 1
ATOM 2311 C CA . ARG A 1 281 ? 8.758 -3.056 0.978 1.00 77.94 281 ARG A CA 1
ATOM 2312 C C . ARG A 1 281 ? 7.627 -3.748 1.742 1.00 77.94 281 ARG A C 1
ATOM 2314 O O . ARG A 1 281 ? 6.702 -3.075 2.199 1.00 77.94 281 ARG A O 1
ATOM 2321 N N . GLN A 1 282 ? 7.674 -5.073 1.880 1.00 80.94 282 GLN A N 1
ATOM 2322 C CA . GLN A 1 282 ? 6.636 -5.836 2.576 1.00 80.94 282 GLN A CA 1
ATOM 2323 C C . GLN A 1 282 ? 6.621 -5.554 4.082 1.00 80.94 282 GLN A C 1
ATOM 2325 O O . GLN A 1 282 ? 5.529 -5.446 4.649 1.00 80.94 282 GLN A O 1
ATOM 2330 N N . ALA A 1 283 ? 7.793 -5.369 4.697 1.00 68.94 283 ALA A N 1
ATOM 2331 C CA . ALA A 1 283 ? 7.933 -4.967 6.094 1.00 68.94 283 ALA A CA 1
ATOM 2332 C C . ALA A 1 283 ? 7.383 -3.552 6.336 1.00 68.94 283 ALA A C 1
ATOM 2334 O O . ALA A 1 283 ? 6.557 -3.354 7.228 1.00 68.94 283 ALA A O 1
ATOM 2335 N N . THR A 1 284 ? 7.746 -2.579 5.494 1.00 69.88 284 THR A N 1
ATOM 2336 C CA . THR A 1 284 ? 7.200 -1.215 5.570 1.00 69.88 284 THR A CA 1
ATOM 2337 C C . THR A 1 284 ? 5.684 -1.192 5.362 1.00 69.88 284 THR A C 1
ATOM 2339 O O . THR A 1 284 ? 4.968 -0.506 6.091 1.00 69.88 284 THR A O 1
ATOM 2342 N N . ASP A 1 285 ? 5.156 -1.936 4.384 1.00 77.56 285 ASP A N 1
ATOM 2343 C CA . ASP A 1 285 ? 3.707 -2.005 4.148 1.00 77.56 285 ASP A CA 1
ATOM 2344 C C . ASP A 1 285 ? 2.978 -2.633 5.340 1.00 77.56 285 ASP A C 1
ATOM 2346 O O . ASP A 1 285 ? 1.919 -2.149 5.724 1.00 77.56 285 ASP A O 1
ATOM 2350 N N . LEU A 1 286 ? 3.559 -3.648 5.982 1.00 76.25 286 LEU A N 1
ATOM 2351 C CA . LEU A 1 286 ? 2.987 -4.215 7.197 1.00 76.25 286 LEU A CA 1
ATOM 2352 C C . LEU A 1 286 ? 2.978 -3.220 8.365 1.00 76.25 286 LEU A C 1
ATOM 2354 O O . LEU A 1 286 ? 1.945 -3.074 9.013 1.00 76.25 286 LEU A O 1
ATOM 2358 N N . GLY A 1 287 ? 4.087 -2.516 8.609 1.00 67.62 287 GLY A N 1
ATOM 2359 C CA . GLY A 1 287 ? 4.150 -1.482 9.647 1.00 67.62 287 GLY A CA 1
ATOM 2360 C C . GLY A 1 287 ? 3.101 -0.389 9.424 1.00 67.62 287 GLY A C 1
ATOM 2361 O O . GLY A 1 287 ? 2.403 0.013 10.353 1.00 67.62 287 GLY A O 1
ATOM 2362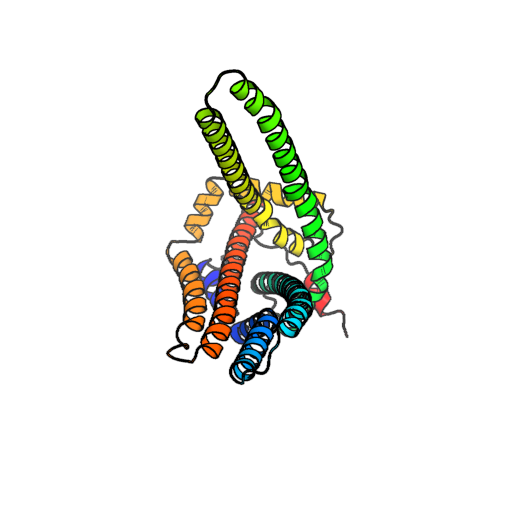 N N . ASN A 1 288 ? 2.901 0.018 8.166 1.00 75.25 288 ASN A N 1
ATOM 2363 C CA . ASN A 1 288 ? 1.838 0.950 7.796 1.00 75.25 288 ASN A CA 1
ATOM 2364 C C . ASN A 1 288 ? 0.434 0.389 8.069 1.00 75.25 288 ASN A C 1
ATOM 2366 O O . ASN A 1 288 ? -0.421 1.127 8.553 1.00 75.25 288 ASN A O 1
ATOM 2370 N N . ILE A 1 289 ? 0.179 -0.890 7.769 1.00 79.88 289 ILE A N 1
ATOM 2371 C CA . ILE A 1 289 ? -1.115 -1.532 8.050 1.00 79.88 289 ILE A CA 1
ATOM 2372 C C . ILE A 1 289 ? -1.364 -1.583 9.563 1.00 79.88 289 ILE A C 1
ATOM 2374 O O . ILE A 1 289 ? -2.449 -1.211 10.001 1.00 79.88 289 ILE A O 1
ATOM 2378 N N . ALA A 1 290 ? -0.364 -1.976 10.356 1.00 74.88 290 ALA A N 1
ATOM 2379 C CA . ALA A 1 290 ? -0.459 -2.018 11.814 1.00 74.88 290 ALA A CA 1
ATOM 2380 C C . ALA A 1 290 ? -0.766 -0.633 12.402 1.00 74.88 290 ALA A C 1
ATOM 2382 O O . ALA A 1 290 ? -1.707 -0.484 13.180 1.00 74.88 290 ALA A O 1
ATOM 2383 N N . ALA A 1 291 ? -0.046 0.404 11.966 1.00 73.31 291 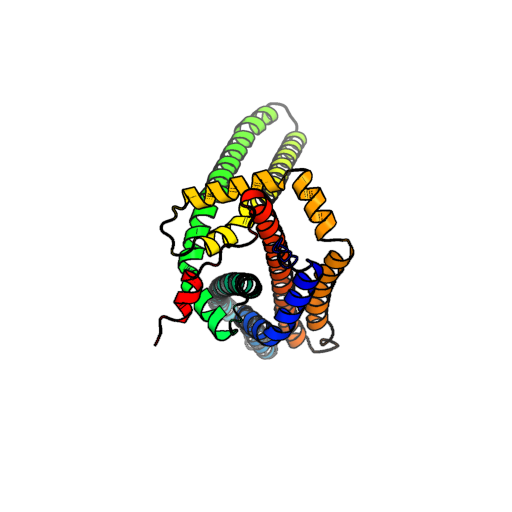ALA A N 1
ATOM 2384 C CA . ALA A 1 291 ? -0.300 1.776 12.399 1.00 73.31 291 ALA A CA 1
ATOM 2385 C C . ALA A 1 291 ? -1.714 2.255 12.020 1.00 73.31 291 ALA A C 1
ATOM 2387 O O . ALA A 1 291 ? -2.414 2.856 12.835 1.00 73.31 291 ALA A O 1
ATOM 2388 N N . GLN A 1 292 ? -2.167 1.965 10.795 1.00 80.81 292 GLN A N 1
ATOM 2389 C CA . GLN A 1 292 ? -3.523 2.308 10.356 1.00 80.81 292 GLN A CA 1
ATOM 2390 C C . GLN A 1 292 ? -4.597 1.575 11.159 1.00 80.81 292 GLN A C 1
ATOM 2392 O O . GLN A 1 292 ? -5.633 2.169 11.451 1.00 80.81 292 GLN A O 1
ATOM 2397 N N . TYR A 1 293 ? -4.347 0.322 11.532 1.00 79.38 293 TYR A N 1
ATOM 2398 C CA . TYR A 1 293 ? -5.263 -0.469 12.344 1.00 79.38 293 TYR A CA 1
ATOM 2399 C C . TYR A 1 293 ? -5.397 0.087 13.765 1.00 79.38 293 TYR A C 1
ATOM 2401 O O . TYR A 1 293 ? -6.506 0.251 14.267 1.00 79.38 293 TYR A O 1
ATOM 2409 N N . VAL A 1 294 ? -4.284 0.475 14.395 1.00 77.06 294 VAL A N 1
ATOM 2410 C CA . VAL A 1 294 ? -4.311 1.133 15.713 1.00 77.06 294 VAL A CA 1
ATOM 2411 C C . VAL A 1 294 ? -5.121 2.429 15.652 1.00 77.06 294 VAL A C 1
ATOM 2413 O O . VAL A 1 294 ? -6.024 2.639 16.461 1.00 77.06 294 VAL A O 1
ATOM 2416 N N . LEU A 1 295 ? -4.875 3.265 14.637 1.00 79.81 295 LEU A N 1
ATOM 2417 C CA . LEU A 1 295 ? -5.657 4.484 14.409 1.00 79.81 295 LEU A CA 1
ATOM 2418 C C . LEU A 1 295 ? -7.141 4.200 14.148 1.00 79.81 295 LEU A C 1
ATOM 2420 O O . LEU A 1 295 ? -7.980 5.054 14.436 1.00 79.81 295 LEU A O 1
ATOM 2424 N N . TYR A 1 296 ? -7.457 3.058 13.537 1.00 83.50 296 TYR A N 1
ATOM 2425 C CA . TYR A 1 296 ? -8.822 2.638 13.241 1.00 83.50 296 TYR A CA 1
ATOM 2426 C C . TYR A 1 296 ? -9.563 2.252 14.521 1.00 83.50 296 TYR A C 1
ATOM 2428 O O . TYR A 1 296 ? -10.625 2.812 14.788 1.00 83.50 296 TYR A O 1
ATOM 2436 N N . ARG A 1 297 ? -8.974 1.383 15.353 1.00 77.69 297 ARG A N 1
ATOM 2437 C CA . ARG A 1 297 ? -9.560 0.979 16.643 1.00 77.69 297 ARG A CA 1
ATOM 2438 C C . ARG A 1 297 ? -9.756 2.162 17.573 1.00 77.69 297 ARG A C 1
ATOM 2440 O O . ARG A 1 297 ? -10.806 2.280 18.199 1.00 77.69 297 ARG A O 1
ATOM 2447 N N . PHE A 1 298 ? -8.787 3.074 17.601 1.00 75.00 298 PHE A N 1
ATOM 2448 C CA . PHE A 1 298 ? -8.895 4.283 18.404 1.00 75.00 298 PHE A CA 1
ATOM 2449 C C . PHE A 1 298 ? -10.062 5.171 17.927 1.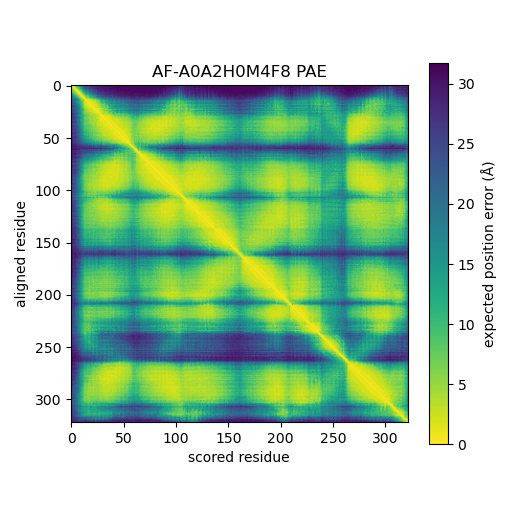00 75.00 298 PHE A C 1
ATOM 2451 O O . PHE A 1 298 ? -10.874 5.624 18.728 1.00 75.00 298 PHE A O 1
ATOM 2458 N N . ALA A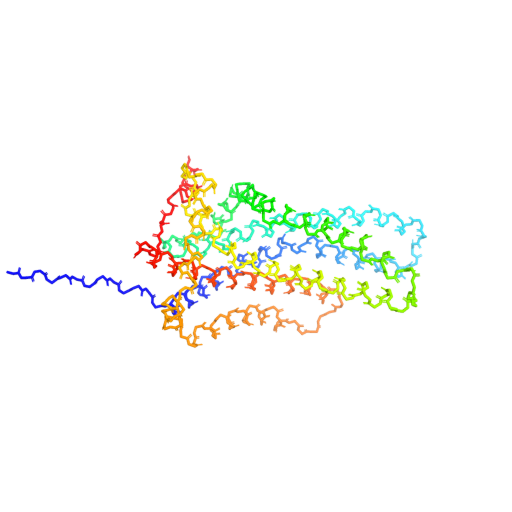 1 299 ? -10.239 5.325 16.610 1.00 80.38 299 ALA A N 1
ATOM 2459 C CA . ALA A 1 299 ? -11.368 6.077 16.058 1.00 80.38 299 ALA A CA 1
ATOM 2460 C C . ALA A 1 299 ? -12.715 5.385 16.314 1.00 80.38 299 ALA A C 1
ATOM 2462 O O . ALA A 1 299 ? -13.697 6.057 16.615 1.00 80.38 299 ALA A O 1
ATOM 2463 N N . ARG A 1 300 ? -12.770 4.051 16.227 1.00 81.69 300 ARG A N 1
ATOM 2464 C CA . ARG A 1 300 ? -13.967 3.257 16.542 1.00 81.69 300 ARG A CA 1
ATOM 2465 C C . ARG A 1 300 ? -14.362 3.388 18.012 1.00 81.69 300 ARG A C 1
ATOM 2467 O O . ARG A 1 300 ? -15.536 3.623 18.282 1.00 81.69 300 ARG A O 1
ATOM 2474 N N . LYS A 1 301 ? -13.399 3.313 18.936 1.00 80.62 301 LYS A N 1
ATOM 2475 C CA . LYS A 1 301 ? -13.631 3.482 20.378 1.00 80.62 301 LYS A CA 1
ATOM 2476 C C . LYS A 1 301 ? -14.258 4.834 20.697 1.00 80.62 301 LYS A C 1
ATOM 2478 O O . LYS A 1 301 ? -15.230 4.895 21.435 1.00 80.62 301 LYS A O 1
ATOM 2483 N N . GLU A 1 302 ? -13.737 5.899 20.103 1.00 78.31 302 GLU A N 1
ATOM 2484 C CA . GLU A 1 302 ? -14.257 7.252 20.309 1.00 78.31 302 GLU A CA 1
ATOM 2485 C C . GLU A 1 302 ? -15.644 7.457 19.670 1.00 78.31 302 GLU A C 1
ATOM 2487 O O . GLU A 1 302 ? -16.463 8.199 20.202 1.00 78.31 302 GLU A O 1
ATOM 2492 N N . VAL A 1 303 ? -15.943 6.799 18.540 1.00 81.69 303 VAL A N 1
ATOM 2493 C CA . VAL A 1 303 ? -17.252 6.927 17.867 1.00 81.69 303 VAL A CA 1
ATOM 2494 C C . VAL A 1 303 ? -18.337 6.062 18.516 1.00 81.69 303 VAL A C 1
ATOM 2496 O O . VAL A 1 303 ? -19.482 6.499 18.605 1.00 81.69 303 VAL A O 1
ATOM 2499 N N . TYR A 1 304 ? -18.010 4.834 18.923 1.00 81.50 304 TYR A N 1
ATOM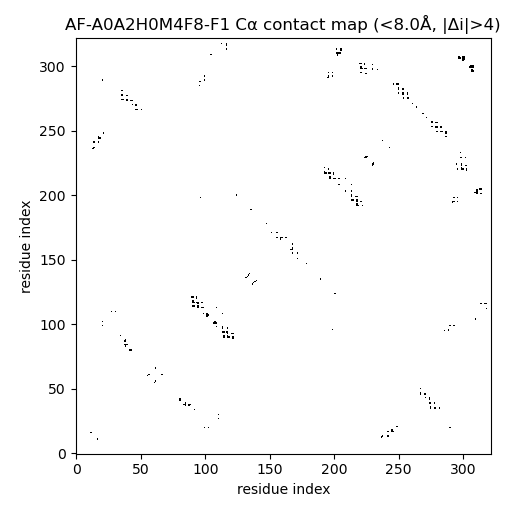 2500 C CA . TYR A 1 304 ? -18.994 3.810 19.301 1.00 81.50 304 TYR A CA 1
ATOM 2501 C C . TYR A 1 304 ? -18.813 3.260 20.723 1.00 81.50 304 TYR A C 1
ATOM 2503 O O . TYR A 1 304 ? -19.588 2.411 21.148 1.00 81.50 304 TYR A O 1
ATOM 2511 N N . GLY A 1 305 ? -17.777 3.673 21.457 1.00 71.56 305 GLY A N 1
ATOM 2512 C CA . GLY A 1 305 ? -17.432 3.120 22.774 1.00 71.56 305 GLY A CA 1
ATOM 2513 C C . GLY A 1 305 ? -16.787 1.728 22.728 1.00 71.56 305 GLY A C 1
ATOM 2514 O O . GLY A 1 305 ? -16.224 1.276 23.722 1.00 71.56 305 GLY A O 1
ATOM 2515 N N . THR A 1 306 ? -16.812 1.057 21.574 1.00 72.19 306 THR A N 1
ATOM 2516 C CA . THR A 1 306 ? -16.244 -0.279 21.361 1.00 72.19 306 THR A CA 1
ATOM 2517 C C . THR A 1 306 ? -15.050 -0.230 20.420 1.00 72.19 306 THR A C 1
ATOM 2519 O O . THR A 1 306 ? -15.098 0.402 19.364 1.00 72.19 306 THR A O 1
ATOM 2522 N N . GLU A 1 307 ? -13.994 -0.963 20.756 1.00 64.50 307 GLU A N 1
ATOM 2523 C CA . GLU A 1 307 ? -12.767 -0.997 19.958 1.00 64.50 307 GLU A CA 1
ATOM 2524 C C . GLU A 1 307 ? -12.848 -1.929 18.732 1.00 64.50 307 GLU A C 1
ATOM 2526 O O . GLU A 1 307 ? -11.896 -1.956 17.952 1.00 64.50 307 GLU A O 1
ATOM 2531 N N . GLN A 1 308 ? -13.917 -2.728 18.581 1.00 64.00 308 GLN A N 1
ATOM 2532 C CA . GLN A 1 308 ? -13.984 -3.811 17.589 1.00 64.00 308 GLN A CA 1
ATOM 2533 C C . GLN A 1 308 ? -15.419 -4.268 17.289 1.00 64.00 308 GLN A C 1
ATOM 2535 O O . GLN A 1 308 ? -16.253 -4.307 18.191 1.00 64.00 308 GLN A O 1
ATOM 2540 N N . GLU A 1 309 ? -15.684 -4.646 16.039 1.00 64.75 309 GLU A N 1
ATOM 2541 C CA . GLU A 1 309 ? -16.825 -5.474 15.629 1.00 64.75 309 GLU A CA 1
ATOM 2542 C C . GLU A 1 309 ? -16.263 -6.765 15.022 1.00 64.75 309 GLU A C 1
ATOM 2544 O O . GLU A 1 309 ? -15.658 -6.740 13.955 1.00 64.75 309 GLU A O 1
ATOM 2549 N N . VAL A 1 310 ? -16.417 -7.901 15.710 1.00 64.94 310 VAL A N 1
ATOM 2550 C CA . VAL A 1 310 ? -15.905 -9.185 15.206 1.00 64.94 310 VAL A CA 1
ATOM 2551 C C . VAL A 1 310 ? -16.773 -9.627 14.029 1.00 64.94 310 VAL A C 1
ATOM 2553 O O . VAL A 1 310 ? -17.916 -10.053 14.221 1.00 64.94 310 VAL A O 1
ATOM 2556 N N . ASN A 1 311 ? -16.248 -9.566 12.805 1.00 69.19 311 ASN A N 1
ATOM 2557 C CA . ASN A 1 311 ? -17.000 -10.028 11.645 1.00 69.19 311 ASN A CA 1
ATOM 2558 C C . ASN A 1 311 ? -16.924 -11.553 11.491 1.00 69.19 311 ASN A C 1
ATOM 2560 O O . ASN A 1 311 ? -16.065 -12.109 10.798 1.00 69.19 311 ASN A O 1
ATOM 2564 N N . GLU A 1 312 ? -17.897 -12.247 12.078 1.00 71.31 312 GLU A N 1
ATOM 2565 C CA . GLU A 1 312 ? -18.009 -13.700 11.965 1.00 71.31 312 GLU A CA 1
ATOM 2566 C C . GLU A 1 312 ? -18.118 -14.214 10.522 1.00 71.31 312 GLU A C 1
ATOM 2568 O O . GLU A 1 312 ? -17.757 -15.362 10.269 1.00 71.31 312 GLU A O 1
ATOM 2573 N N . ASN A 1 313 ? -18.588 -13.416 9.556 1.00 67.50 313 ASN A N 1
ATOM 2574 C CA . ASN A 1 313 ? -18.750 -13.874 8.172 1.00 67.50 313 ASN A CA 1
ATOM 2575 C C . ASN A 1 313 ? -17.407 -14.159 7.492 1.00 67.50 313 ASN A C 1
ATOM 2577 O O . ASN A 1 313 ? -17.318 -15.095 6.696 1.00 67.50 313 ASN A O 1
ATOM 2581 N N . ILE A 1 314 ? -16.350 -13.413 7.837 1.00 65.31 314 ILE A N 1
ATOM 2582 C CA . ILE A 1 314 ? -14.986 -13.681 7.356 1.00 65.31 314 ILE A CA 1
ATOM 2583 C C . ILE A 1 314 ? -14.505 -15.034 7.888 1.00 65.31 314 ILE A C 1
ATOM 2585 O O . ILE A 1 314 ? -13.976 -15.853 7.133 1.00 65.31 314 ILE A O 1
ATOM 2589 N N . TYR A 1 315 ? -14.765 -15.314 9.165 1.00 64.81 315 TYR A N 1
ATOM 2590 C CA . TYR A 1 315 ? -14.387 -16.571 9.813 1.00 64.81 315 TYR A CA 1
ATOM 2591 C C . TYR A 1 315 ? -15.285 -17.750 9.411 1.00 64.81 315 TYR A C 1
ATOM 2593 O O . TYR A 1 315 ? -14.839 -18.892 9.383 1.00 64.81 315 TYR A O 1
ATOM 2601 N N . LYS A 1 316 ? -16.528 -17.516 8.986 1.00 66.62 316 LYS A N 1
ATOM 2602 C CA . LYS A 1 316 ? -17.392 -18.563 8.409 1.00 66.62 316 LYS A CA 1
ATOM 2603 C C . LYS A 1 316 ? -16.891 -19.043 7.042 1.00 66.62 316 LYS A C 1
ATOM 2605 O O . LYS A 1 316 ? -17.104 -20.201 6.689 1.00 66.62 316 LYS A O 1
ATOM 2610 N N . MET A 1 317 ? -16.122 -18.228 6.306 1.00 64.12 317 MET A N 1
ATOM 2611 C CA . MET A 1 317 ? -15.440 -18.670 5.073 1.00 64.12 317 MET A CA 1
ATOM 2612 C C . MET A 1 317 ? -14.341 -19.709 5.308 1.00 64.12 317 MET A C 1
ATOM 2614 O O . MET A 1 317 ? -13.860 -20.317 4.337 1.00 64.12 317 MET A O 1
ATOM 2618 N N . PHE A 1 318 ? -13.939 -19.883 6.570 1.00 57.69 318 PHE A N 1
ATOM 2619 C CA . PHE A 1 318 ? -13.070 -20.956 7.022 1.00 57.69 318 PHE A CA 1
ATOM 2620 C C . PHE A 1 318 ? -13.840 -22.270 7.249 1.00 57.69 318 PHE A C 1
ATOM 2622 O O . PHE A 1 318 ? -13.329 -23.310 6.837 1.00 57.69 318 PHE A O 1
ATOM 2629 N N . VAL A 1 319 ? -15.065 -22.214 7.796 1.00 52.22 319 VAL A N 1
ATOM 2630 C CA . VAL A 1 319 ? -15.908 -23.391 8.106 1.00 52.22 319 VAL A CA 1
ATOM 2631 C C . VAL A 1 319 ? -16.591 -23.978 6.867 1.00 52.22 319 VAL A C 1
ATOM 2633 O O . VAL A 1 319 ? -16.863 -25.172 6.837 1.00 52.22 319 VAL A O 1
ATOM 2636 N N . SER A 1 320 ? -16.827 -23.195 5.803 1.00 42.19 320 SER A N 1
ATOM 2637 C CA . SER A 1 320 ? -17.422 -23.716 4.558 1.00 42.19 320 SER A CA 1
ATOM 2638 C C . SER A 1 320 ? -16.423 -24.519 3.709 1.00 42.19 320 SER A C 1
ATOM 2640 O O . SER A 1 320 ? -15.964 -24.082 2.650 1.00 42.19 320 SER A O 1
ATOM 2642 N N . LYS A 1 321 ? -16.025 -25.674 4.247 1.00 43.28 321 LYS A N 1
ATOM 2643 C CA . LYS A 1 321 ? -15.563 -26.903 3.587 1.00 43.28 321 LYS A CA 1
ATOM 2644 C C . LYS A 1 321 ? -15.349 -27.961 4.684 1.00 43.28 321 LYS A C 1
ATOM 2646 O O . LYS A 1 321 ? -14.211 -28.259 5.043 1.00 43.28 321 LYS A O 1
ATOM 2651 N N . SER A 1 322 ? -16.454 -28.461 5.232 1.00 39.12 322 SER A N 1
ATOM 2652 C CA . SER A 1 322 ? -16.608 -29.895 5.500 1.00 39.12 322 SER A CA 1
ATOM 2653 C C . SER A 1 322 ? -17.335 -30.484 4.305 1.00 39.12 322 SER A C 1
ATOM 2655 O O . SER A 1 322 ? -18.437 -29.952 4.023 1.00 39.12 322 SER A O 1
#

Foldseek 3Di:
DPPPDDPDPDDPQVLCLLVVLLVLCVVCVVVLLVLLCQLCVLVLVVLVVVVVVVVVVVVVPDDPVVVVVVVVVVVVSVVVSVVSSVLSVQLVLQLLLCSSVCVVVVNPDDSVLSSLLSVVCSVVVVVLVVVVCVVQPVPVVVVLVVVLVVVCVVPLVVCVPDHDPVVSVVVVVVSVVVSVVVVVVSVVVSCLLCLCLVVLCVLCPPPPDDSVNSNVVSVQLSVQCVDPVLVVVCCVRCDPVNVVSLVVQLVVQLCVLPVVDPDDDPSVVVSSVSSSVSSSVSSVSSSSSSVSLVSNLSSCCVRPVGSDRDRCVSVVSSVPPD

Radius of gyration: 25.39 Å; Cα contacts (8 Å, |Δi|>4): 176; chains: 1; bounding box: 58×70×85 Å